Protein AF-A0A9D1P8A9-F1 (afdb_monomer_lite)

Foldseek 3Di:
DALVVQLVVLLVQLVVDDPVVSVVVSVVVSVQLVVQCVPPHNVVSVVPDDRSNVVSCVVCVVVVHHRDDPPPPDCVVVVVVVVCVVVCVVVVVVVVVVVVVVVVVLVCLVVVLVVLLVVLLVQLVVLQVVLVVPVPDPVSSVVSNVVSVVSNVVSVVVVVVSVVVNVVVVVVVVVVVVVVVVVVD

Sequence (185 aa):
MTKSEFLRRLEKALAPLGAQERQAALEYWEEYIAEAAEEDGEEAAIANIDAPEDIARRLLTEAGMAPAPRKKRSASYWVLLVMASPIWLSLGAAAFAIVLCALIALALLALTPAIIVLVLLASGLFSVVLGFTILHDGATFAFIAGVGLAALGAGGLLAFAAFPLLPRTFAWLRRHIHLRRRAKL

Structure (mmCIF, N/CA/C/O backbone):
data_AF-A0A9D1P8A9-F1
#
_entry.id   AF-A0A9D1P8A9-F1
#
loop_
_atom_site.group_PDB
_atom_site.id
_atom_site.type_symbol
_atom_site.label_atom_id
_atom_site.label_alt_id
_atom_site.label_comp_id
_atom_site.label_asym_id
_atom_site.label_entity_id
_atom_site.label_seq_id
_atom_site.pdbx_PDB_ins_code
_atom_site.Cartn_x
_atom_site.Cartn_y
_atom_site.Cartn_z
_atom_site.occupancy
_atom_site.B_iso_or_equiv
_atom_site.auth_seq_id
_atom_site.auth_comp_id
_atom_site.auth_asym_id
_atom_site.auth_atom_id
_atom_site.pdbx_PDB_model_num
ATOM 1 N N . MET A 1 1 ? -34.207 4.716 21.610 1.00 72.44 1 MET A N 1
ATOM 2 C CA . MET A 1 1 ? -34.335 3.449 22.375 1.00 72.44 1 MET A CA 1
ATOM 3 C C . MET A 1 1 ? -35.817 3.194 22.582 1.00 72.44 1 MET A C 1
ATOM 5 O O . MET A 1 1 ? -36.572 4.149 22.485 1.00 72.44 1 MET A O 1
ATOM 9 N N . THR A 1 2 ? -36.244 1.958 22.820 1.00 84.00 2 THR A N 1
ATOM 10 C CA . THR A 1 2 ? -37.668 1.660 23.082 1.00 84.00 2 THR A CA 1
ATOM 11 C C . THR A 1 2 ? -37.971 1.721 24.584 1.00 84.00 2 THR A C 1
ATOM 13 O O . THR A 1 2 ? -37.056 1.549 25.395 1.00 84.00 2 THR A O 1
ATOM 16 N N . LYS A 1 3 ? -39.241 1.925 24.973 1.00 83.62 3 LYS A N 1
ATOM 17 C CA . LYS A 1 3 ? -39.683 1.973 26.387 1.00 83.62 3 LYS A CA 1
ATOM 18 C C . LYS A 1 3 ? -39.215 0.744 27.171 1.00 83.62 3 LYS A C 1
ATOM 20 O O . LYS A 1 3 ? -38.615 0.851 28.238 1.00 83.62 3 LYS A O 1
ATOM 25 N N . SER A 1 4 ? -39.413 -0.435 26.584 1.00 85.00 4 SER A N 1
ATOM 26 C CA . SER A 1 4 ? -38.987 -1.713 27.165 1.00 85.00 4 SER A CA 1
ATOM 27 C C . SER A 1 4 ? -37.466 -1.814 27.339 1.00 85.00 4 SER A C 1
ATOM 29 O O . SER A 1 4 ? -36.983 -2.366 28.330 1.00 85.00 4 SER A O 1
ATOM 31 N N . GLU A 1 5 ? -36.684 -1.260 26.408 1.00 86.25 5 GLU A N 1
ATOM 32 C CA . GLU A 1 5 ? -35.228 -1.245 26.510 1.00 86.25 5 GLU A CA 1
ATOM 33 C C . GLU A 1 5 ? -34.746 -0.318 27.632 1.00 86.25 5 GLU A C 1
ATOM 35 O O . GLU A 1 5 ? -33.817 -0.687 28.359 1.00 86.25 5 GLU A O 1
ATOM 40 N N . PHE A 1 6 ? -35.386 0.843 27.794 1.00 87.69 6 PHE A N 1
ATOM 41 C CA . PHE A 1 6 ? -35.100 1.789 28.871 1.00 87.69 6 PHE A CA 1
ATOM 42 C C . PHE A 1 6 ? -35.362 1.170 30.247 1.00 87.69 6 PHE A C 1
ATOM 44 O O . PHE A 1 6 ? -34.440 1.100 31.064 1.00 87.69 6 PHE A O 1
ATOM 51 N N . LEU A 1 7 ? -36.568 0.632 30.474 1.00 88.56 7 LEU A N 1
ATOM 52 C CA . LEU A 1 7 ? -36.949 0.030 31.757 1.00 88.56 7 LEU A CA 1
ATOM 53 C C . LEU A 1 7 ? -36.051 -1.159 32.117 1.00 88.56 7 LEU A C 1
ATOM 55 O O . LEU A 1 7 ? -35.581 -1.259 33.247 1.00 88.56 7 LEU A O 1
ATOM 59 N N . ARG A 1 8 ? -35.694 -2.003 31.141 1.00 89.56 8 ARG A N 1
ATOM 60 C CA . ARG A 1 8 ? -34.762 -3.122 31.361 1.00 89.56 8 ARG A CA 1
ATOM 61 C C . ARG A 1 8 ? -33.366 -2.653 31.788 1.00 89.56 8 ARG A C 1
ATOM 63 O O . ARG A 1 8 ? -32.701 -3.309 32.594 1.00 89.56 8 ARG A O 1
ATOM 70 N N . ARG A 1 9 ? -32.867 -1.551 31.216 1.00 87.94 9 ARG A N 1
ATOM 71 C CA . ARG A 1 9 ? -31.564 -0.976 31.601 1.00 87.94 9 ARG A CA 1
ATOM 72 C C . ARG A 1 9 ? -31.629 -0.335 32.984 1.00 87.94 9 ARG A C 1
ATOM 74 O O . ARG A 1 9 ? -30.703 -0.539 33.771 1.00 87.94 9 ARG A O 1
ATOM 81 N N . LEU A 1 10 ? -32.722 0.365 33.283 1.00 88.50 10 LEU A N 1
ATOM 82 C CA . LEU A 1 10 ? -32.987 0.975 34.583 1.00 88.50 10 LEU A CA 1
ATOM 83 C C . LEU A 1 10 ? -33.081 -0.088 35.690 1.00 88.50 10 LEU A C 1
ATOM 85 O O . LEU A 1 10 ? -32.367 0.011 36.685 1.00 88.50 10 LEU A O 1
ATOM 89 N N . GLU A 1 11 ? -33.842 -1.165 35.476 1.00 89.19 11 GLU A N 1
ATOM 90 C CA . GLU A 1 11 ? -33.960 -2.302 36.403 1.00 89.19 11 GLU A CA 1
ATOM 91 C C . GLU A 1 11 ? -32.591 -2.913 36.721 1.00 89.19 11 GLU A C 1
ATOM 93 O O . GLU A 1 11 ? -32.241 -3.134 37.883 1.00 89.19 11 GLU A O 1
ATOM 98 N N . LYS A 1 12 ? -31.780 -3.152 35.683 1.00 88.25 12 LYS A N 1
ATOM 99 C CA . LYS A 1 12 ? -30.440 -3.723 35.840 1.00 88.25 12 LYS A CA 1
ATOM 100 C C . LYS A 1 12 ? -29.505 -2.795 36.616 1.00 88.25 12 LYS A C 1
ATOM 102 O O . LYS A 1 12 ? -28.661 -3.276 37.372 1.00 88.25 12 LYS A O 1
ATOM 107 N N . ALA A 1 13 ? -29.624 -1.485 36.420 1.00 85.31 13 ALA A N 1
ATOM 108 C CA . ALA A 1 13 ? -28.825 -0.498 37.135 1.00 85.31 13 ALA A CA 1
ATOM 109 C C . ALA A 1 13 ? -29.284 -0.323 38.596 1.00 85.31 13 ALA A C 1
ATOM 111 O O . ALA A 1 13 ? -28.440 -0.112 39.465 1.00 85.31 13 ALA A O 1
ATOM 112 N N . LEU A 1 14 ? -30.579 -0.503 38.878 1.00 86.25 14 LEU A N 1
ATOM 113 C CA . LEU A 1 14 ? -31.189 -0.505 40.216 1.00 86.25 14 LEU A CA 1
ATOM 114 C C . LEU A 1 14 ? -31.129 -1.878 40.920 1.00 86.25 14 LEU A C 1
ATOM 116 O O . LEU A 1 14 ? -31.718 -2.055 41.985 1.00 86.25 14 LEU A O 1
ATOM 120 N N . ALA A 1 15 ? -30.390 -2.852 40.375 1.00 84.31 15 ALA A N 1
ATOM 121 C CA . ALA A 1 15 ? -30.155 -4.150 41.014 1.00 84.31 15 ALA A CA 1
ATOM 122 C C . ALA A 1 15 ? -29.666 -4.083 42.483 1.00 84.31 15 ALA A C 1
ATOM 124 O O . ALA A 1 15 ? -29.995 -5.003 43.233 1.00 84.31 15 ALA A O 1
ATOM 125 N N . PRO A 1 16 ? -28.918 -3.047 42.926 1.00 80.81 16 PRO A N 1
ATOM 126 C CA . PRO A 1 16 ? -28.541 -2.899 44.333 1.00 80.81 16 PRO A CA 1
ATOM 127 C C . PRO A 1 16 ? -29.691 -2.515 45.283 1.00 80.81 16 PRO A C 1
ATOM 129 O O . PRO A 1 16 ? -29.549 -2.747 46.480 1.00 80.81 16 PRO A O 1
ATOM 132 N N . LEU A 1 17 ? -30.808 -1.958 44.788 1.00 80.88 17 LEU A N 1
ATOM 133 C CA . LEU A 1 17 ? -31.980 -1.634 45.616 1.00 80.88 17 LEU A CA 1
ATOM 134 C C . LEU A 1 17 ? -32.764 -2.894 46.000 1.00 80.88 17 LEU A C 1
ATOM 136 O O . LEU A 1 17 ? -32.765 -3.895 45.269 1.00 80.88 17 LEU A O 1
ATOM 140 N N . GLY A 1 18 ? -33.496 -2.816 47.115 1.00 80.50 18 GLY A N 1
ATOM 141 C CA . GLY A 1 18 ? -34.471 -3.835 47.498 1.00 80.50 18 GLY A CA 1
ATOM 142 C C . GLY A 1 18 ? -35.545 -4.027 46.420 1.00 80.50 18 GLY A C 1
ATOM 143 O O . GLY A 1 18 ? -35.858 -3.110 45.664 1.00 80.50 18 GLY A O 1
ATOM 144 N N . ALA A 1 19 ? -36.125 -5.228 46.333 1.00 82.19 19 ALA A N 1
ATOM 145 C CA . ALA A 1 19 ? -37.098 -5.561 45.286 1.00 82.19 19 ALA A CA 1
ATOM 146 C C . ALA A 1 19 ? -38.322 -4.623 45.275 1.00 82.19 19 ALA A C 1
ATOM 148 O O . ALA A 1 19 ? -38.820 -4.291 44.205 1.00 82.19 19 ALA A O 1
ATOM 149 N N . GLN A 1 20 ? -38.766 -4.162 46.451 1.00 81.25 20 GLN A N 1
ATOM 150 C CA . GLN A 1 20 ? -39.894 -3.233 46.578 1.00 81.25 20 GLN A CA 1
ATOM 151 C C . GLN A 1 20 ? -39.558 -1.829 46.055 1.00 81.25 20 GLN A C 1
ATOM 153 O O . GLN A 1 20 ? -40.299 -1.293 45.240 1.00 81.25 20 GLN A O 1
ATOM 158 N N . GLU A 1 21 ? -38.420 -1.257 46.458 1.00 83.12 21 GLU A N 1
ATOM 159 C CA . GLU A 1 21 ? -37.983 0.077 46.011 1.00 83.12 21 GLU A CA 1
ATOM 160 C C . GLU A 1 21 ? -37.669 0.103 44.513 1.00 83.12 21 GLU A C 1
ATOM 162 O O . GLU A 1 21 ? -37.987 1.064 43.817 1.00 83.12 21 GLU A O 1
ATOM 167 N N . ARG A 1 22 ? -37.083 -0.982 43.995 1.00 86.50 22 ARG A N 1
ATOM 168 C CA . ARG A 1 22 ? -36.824 -1.138 42.563 1.00 86.50 22 ARG A CA 1
ATOM 169 C C . ARG A 1 22 ? -38.118 -1.153 41.757 1.00 86.50 22 ARG A C 1
ATOM 171 O O . ARG A 1 22 ? -38.182 -0.479 40.735 1.00 86.50 22 ARG A O 1
ATOM 178 N N . GLN A 1 23 ? -39.124 -1.903 42.209 1.00 87.56 23 GLN A N 1
ATOM 179 C CA . GLN A 1 23 ? -40.409 -1.979 41.519 1.00 87.56 23 GLN A CA 1
ATOM 180 C C . GLN A 1 23 ? -41.134 -0.631 41.551 1.00 87.56 23 GLN A C 1
ATOM 182 O O . GLN A 1 23 ? -41.603 -0.185 40.511 1.00 87.56 23 GLN A O 1
ATOM 187 N N . ALA A 1 24 ? -41.133 0.051 42.700 1.00 87.12 24 ALA A N 1
ATOM 188 C CA . ALA A 1 24 ? -41.720 1.382 42.835 1.00 87.12 24 ALA A CA 1
ATOM 189 C C . ALA A 1 24 ? -41.042 2.415 41.916 1.00 87.12 24 ALA A C 1
ATOM 191 O O . ALA A 1 24 ? -41.715 3.223 41.282 1.00 87.12 24 ALA A O 1
ATOM 192 N N . ALA A 1 25 ? -39.711 2.368 41.791 1.00 86.88 25 ALA A N 1
ATOM 193 C CA . ALA A 1 25 ? -38.987 3.234 40.865 1.00 86.88 25 ALA A CA 1
ATOM 194 C C . ALA A 1 25 ? -39.329 2.925 39.397 1.00 86.88 25 ALA A C 1
ATOM 196 O O . ALA A 1 25 ? -39.507 3.846 38.606 1.00 86.88 25 ALA A O 1
ATOM 197 N N . LEU A 1 26 ? -39.423 1.647 39.018 1.00 90.75 26 LEU A N 1
ATOM 198 C CA . LEU A 1 26 ? -39.785 1.257 37.652 1.00 90.75 26 LEU A CA 1
ATOM 199 C C . LEU A 1 26 ? -41.207 1.686 37.289 1.00 90.75 26 LEU A C 1
ATOM 201 O O . LEU A 1 26 ? -41.405 2.177 36.184 1.00 90.75 26 LEU A O 1
ATOM 205 N N . GLU A 1 27 ? -42.154 1.546 38.216 1.00 91.56 27 GLU A N 1
ATOM 206 C CA . GLU A 1 27 ? -43.551 1.952 38.035 1.00 91.56 27 GLU A CA 1
ATOM 207 C C . GLU A 1 27 ? -43.676 3.473 37.863 1.00 91.56 27 GLU A C 1
ATOM 209 O O . GLU A 1 27 ? -44.283 3.928 36.898 1.00 91.56 27 GLU A O 1
ATOM 214 N N . TYR A 1 28 ? -42.983 4.256 38.699 1.00 91.00 28 TYR A N 1
ATOM 215 C CA . TYR A 1 28 ? -42.930 5.717 38.566 1.00 91.00 28 TYR A CA 1
ATOM 216 C C . TYR A 1 28 ? -42.411 6.164 37.191 1.00 91.00 28 TYR A C 1
ATOM 218 O O . TYR A 1 28 ? -42.996 7.025 36.537 1.00 91.00 28 TYR A O 1
ATOM 226 N N . TRP A 1 29 ? -41.302 5.579 36.727 1.00 89.56 29 TRP A N 1
ATOM 227 C CA . TRP A 1 29 ? -40.722 5.943 35.431 1.00 89.56 29 TRP A CA 1
ATOM 228 C C . TRP A 1 29 ? -41.527 5.402 34.249 1.00 89.56 29 TRP A C 1
ATOM 230 O O . TRP A 1 29 ? -41.508 6.000 33.175 1.00 89.56 29 TRP A O 1
ATOM 240 N N . GLU A 1 30 ? -42.229 4.286 34.421 1.00 90.56 30 GLU A N 1
ATOM 241 C CA . GLU A 1 30 ? -43.157 3.767 33.424 1.00 90.56 30 GLU A CA 1
ATOM 242 C C . GLU A 1 30 ? -44.354 4.700 33.220 1.00 90.56 30 GLU A C 1
ATOM 244 O O . GLU A 1 30 ? -44.702 4.970 32.067 1.00 90.56 30 GLU A O 1
ATOM 249 N N . GLU A 1 31 ? -44.938 5.205 34.308 1.00 89.25 31 GLU A N 1
ATOM 250 C CA . GLU A 1 31 ? -46.030 6.181 34.277 1.00 89.25 31 GLU A CA 1
ATOM 251 C C . GLU A 1 31 ? -45.557 7.511 33.680 1.00 89.25 31 GLU A C 1
ATOM 253 O O . GLU A 1 31 ? -46.180 8.023 32.754 1.00 89.25 31 GLU A O 1
ATOM 258 N N . TYR A 1 32 ? -44.380 7.994 34.088 1.00 88.50 32 TYR A N 1
ATOM 259 C CA . TYR A 1 32 ? -43.788 9.218 33.542 1.00 88.50 32 TYR A CA 1
ATOM 260 C C . TYR A 1 32 ? -43.527 9.136 32.028 1.00 88.50 32 TYR A C 1
ATOM 262 O O . TYR A 1 32 ? -43.799 10.078 31.286 1.00 88.50 32 TYR A O 1
ATOM 270 N N . ILE A 1 33 ? -43.005 8.003 31.539 1.00 87.50 33 ILE A N 1
ATOM 271 C CA . ILE A 1 33 ? -42.801 7.795 30.097 1.00 87.50 33 ILE A CA 1
ATOM 272 C C . ILE A 1 33 ? -44.140 7.683 29.368 1.00 87.50 33 ILE A C 1
ATOM 274 O O . ILE A 1 33 ? -44.224 8.127 28.227 1.00 87.50 33 ILE A O 1
ATOM 278 N N . ALA A 1 34 ? -45.160 7.082 29.986 1.00 87.56 34 ALA A N 1
ATOM 279 C CA . ALA A 1 34 ? -46.489 6.984 29.390 1.00 87.56 34 ALA A CA 1
ATOM 280 C C . ALA A 1 34 ? -47.129 8.371 29.237 1.00 87.56 34 ALA A C 1
ATOM 282 O O . ALA A 1 34 ? -47.574 8.695 28.142 1.00 87.56 34 ALA A O 1
ATOM 283 N N . GLU A 1 35 ? -47.071 9.207 30.275 1.00 85.88 35 GLU A N 1
ATOM 284 C CA . GLU A 1 35 ? -47.569 10.588 30.251 1.00 85.88 35 GLU A CA 1
ATOM 285 C C . GLU A 1 35 ? -46.825 11.435 29.205 1.00 85.88 35 GLU A C 1
ATOM 287 O O . GLU A 1 35 ? -47.440 12.077 28.359 1.00 85.88 35 GLU A O 1
ATOM 292 N N . ALA A 1 36 ? -45.491 11.355 29.168 1.00 83.19 36 ALA A N 1
ATOM 293 C CA . ALA A 1 36 ? -44.694 12.066 28.167 1.00 83.19 36 ALA A CA 1
ATOM 294 C C . ALA A 1 36 ? -44.909 11.539 26.731 1.00 83.19 36 ALA A C 1
ATOM 296 O O . ALA A 1 36 ? -44.731 12.275 25.759 1.00 83.19 36 ALA A O 1
ATOM 297 N N . ALA A 1 37 ? -45.276 10.264 26.572 1.00 83.38 37 ALA A N 1
ATOM 298 C CA . ALA A 1 37 ? -45.577 9.675 25.270 1.00 83.38 37 ALA A CA 1
ATOM 299 C C . ALA A 1 37 ? -46.956 10.087 24.731 1.00 83.38 37 ALA A C 1
ATOM 301 O O . ALA A 1 37 ? -47.158 10.001 23.518 1.00 83.38 37 ALA A O 1
ATOM 302 N N . GLU A 1 38 ? -47.882 10.534 25.587 1.00 81.69 38 GLU A N 1
ATOM 303 C CA . GLU A 1 38 ? -49.192 11.045 25.161 1.00 81.69 38 GLU A CA 1
ATOM 304 C C . GLU A 1 38 ? -49.088 12.390 24.425 1.00 81.69 38 GLU A C 1
ATOM 306 O O . GLU A 1 38 ? -49.888 12.641 23.522 1.00 81.69 38 GLU A O 1
ATOM 311 N N . GLU A 1 39 ? -48.092 13.224 24.748 1.00 77.44 39 GLU A N 1
ATOM 312 C CA . GLU A 1 39 ? -47.859 14.506 24.065 1.00 77.44 39 GLU A CA 1
ATOM 313 C C . GLU A 1 39 ? -47.126 14.337 22.724 1.00 77.44 39 GLU A C 1
ATOM 315 O O . GLU A 1 39 ? -47.661 14.706 21.677 1.00 77.44 39 GLU A O 1
ATOM 320 N N . ASP A 1 40 ? -45.921 13.754 22.736 1.00 74.94 40 ASP A N 1
ATOM 321 C CA . ASP A 1 40 ? -45.002 13.768 21.581 1.00 74.94 40 ASP A CA 1
ATOM 322 C C . ASP A 1 40 ? -44.654 12.364 21.032 1.00 74.94 40 ASP A C 1
ATOM 324 O O . ASP A 1 40 ? -43.852 12.221 20.101 1.00 74.94 40 ASP A O 1
ATOM 328 N N . GLY A 1 41 ? -45.257 11.303 21.582 1.00 79.88 41 GLY A N 1
ATOM 329 C CA . GLY A 1 41 ? -44.970 9.908 21.236 1.00 79.88 41 GLY A CA 1
ATOM 330 C C . GLY A 1 41 ? -43.785 9.299 22.001 1.00 79.88 41 GLY A C 1
ATOM 331 O O . GLY A 1 41 ? -42.899 9.992 22.503 1.00 79.88 41 GLY A O 1
ATOM 332 N N . GLU A 1 42 ? -43.738 7.962 22.077 1.00 77.62 42 GLU A N 1
ATOM 333 C CA . GLU A 1 42 ? -42.771 7.229 22.919 1.00 77.62 42 GLU A CA 1
ATOM 334 C C . GLU A 1 42 ? -41.299 7.536 22.597 1.00 77.62 42 GLU A C 1
ATOM 336 O O . GLU A 1 42 ? -40.469 7.615 23.501 1.00 77.62 42 GLU A O 1
ATOM 341 N N . GLU A 1 43 ? -40.941 7.708 21.322 1.00 78.50 43 GLU A N 1
ATOM 342 C CA . GLU A 1 43 ? -39.547 7.965 20.938 1.00 78.50 43 GLU A CA 1
ATOM 343 C C . GLU A 1 43 ? -39.058 9.346 21.387 1.00 78.50 43 GLU A C 1
ATOM 345 O O . GLU A 1 43 ? -37.908 9.467 21.818 1.00 78.50 43 GLU A O 1
ATOM 350 N N . ALA A 1 44 ? -39.921 10.363 21.321 1.00 77.50 44 ALA A N 1
ATOM 351 C CA . ALA A 1 44 ? -39.605 11.719 21.758 1.00 77.50 44 ALA A CA 1
ATOM 352 C C . ALA A 1 44 ? -39.564 11.811 23.290 1.00 77.50 44 ALA A C 1
ATOM 354 O O . ALA A 1 44 ? -38.607 12.357 23.842 1.00 77.50 44 ALA A O 1
ATOM 355 N N . ALA A 1 45 ? -40.521 11.176 23.974 1.00 81.25 45 ALA A N 1
ATOM 356 C CA . ALA A 1 45 ? -40.551 11.070 25.433 1.00 81.25 45 ALA A CA 1
ATOM 357 C C . ALA A 1 45 ? -39.241 10.493 25.985 1.00 81.25 45 ALA A C 1
ATOM 359 O O . ALA A 1 45 ? -38.599 11.055 26.868 1.00 81.25 45 ALA A O 1
ATOM 360 N N . ILE A 1 46 ? -38.785 9.394 25.391 1.00 81.88 46 ILE A N 1
ATOM 361 C CA . ILE A 1 46 ? -37.562 8.697 25.781 1.00 81.88 46 ILE A CA 1
ATOM 362 C C . ILE A 1 46 ? -36.296 9.490 25.412 1.00 81.88 46 ILE A C 1
ATOM 364 O O . ILE A 1 46 ? -35.275 9.354 26.087 1.00 81.88 46 ILE A O 1
ATOM 368 N N . ALA A 1 47 ? -36.332 10.297 24.349 1.00 81.25 47 ALA A N 1
ATOM 369 C CA . ALA A 1 47 ? -35.215 11.156 23.954 1.00 81.25 47 ALA A CA 1
ATOM 370 C C . ALA A 1 47 ? -35.053 12.385 24.866 1.00 81.25 47 ALA A C 1
ATOM 372 O O . ALA A 1 47 ? -33.932 12.869 25.027 1.00 81.25 47 ALA A O 1
ATOM 373 N N . ASN A 1 48 ? -36.146 12.858 25.470 1.00 79.94 48 ASN A N 1
ATOM 374 C CA . ASN A 1 48 ? -36.155 13.987 26.404 1.00 79.94 48 ASN A CA 1
ATOM 375 C C . ASN A 1 48 ? -35.735 13.598 27.834 1.00 79.94 48 ASN A C 1
ATOM 377 O O . ASN A 1 48 ? -35.458 14.474 28.654 1.00 79.94 48 ASN A O 1
ATOM 381 N N . ILE A 1 49 ? -35.664 12.299 28.136 1.00 82.94 49 ILE A N 1
ATOM 382 C CA . ILE A 1 49 ? -35.319 11.771 29.459 1.00 82.94 49 ILE A CA 1
ATOM 383 C C . ILE A 1 49 ? -33.813 11.474 29.553 1.00 82.94 49 ILE A C 1
ATOM 385 O O . ILE A 1 49 ? -33.190 10.979 28.612 1.00 82.94 49 ILE A O 1
ATOM 389 N N . ASP A 1 50 ? -33.224 11.763 30.720 1.00 82.12 50 ASP A N 1
ATOM 390 C CA . ASP A 1 50 ? -31.835 11.419 31.055 1.00 82.12 50 ASP A CA 1
ATOM 391 C C . ASP A 1 50 ? -31.560 9.907 30.869 1.00 82.12 50 ASP A C 1
ATOM 393 O O . ASP A 1 50 ? -32.444 9.057 30.978 1.00 82.12 50 ASP A O 1
ATOM 397 N N . ALA A 1 51 ? -30.299 9.529 30.632 1.00 86.12 51 ALA A N 1
ATOM 398 C CA . ALA A 1 51 ? -29.936 8.121 30.458 1.00 86.12 51 ALA A CA 1
ATOM 399 C C . ALA A 1 51 ? -30.338 7.264 31.687 1.00 86.12 51 ALA A C 1
ATOM 401 O O . ALA A 1 51 ? -30.109 7.686 32.829 1.00 86.12 51 ALA A O 1
ATOM 402 N N . PRO A 1 52 ? -30.862 6.033 31.496 1.00 83.56 52 PRO A N 1
ATOM 403 C CA . PRO A 1 52 ? -31.349 5.190 32.595 1.00 83.56 52 PRO A CA 1
ATOM 404 C C . PRO A 1 52 ? -30.257 4.879 33.629 1.00 83.56 52 PRO A C 1
ATOM 406 O O . PRO A 1 52 ? -30.537 4.718 34.817 1.00 83.56 52 PRO A O 1
ATOM 409 N N . GLU A 1 53 ? -28.989 4.838 33.212 1.00 84.62 53 GLU A N 1
ATOM 410 C CA . GLU A 1 53 ? -27.848 4.646 34.108 1.00 84.62 53 GLU A CA 1
ATOM 411 C C . GLU A 1 53 ? -27.565 5.864 35.004 1.00 84.62 53 GLU A C 1
ATOM 413 O O . GLU A 1 53 ? -27.043 5.704 36.114 1.00 84.62 53 GLU A O 1
ATOM 418 N N . ASP A 1 54 ? -27.883 7.072 34.538 1.00 84.75 54 ASP A N 1
ATOM 419 C CA . ASP A 1 54 ? -27.701 8.308 35.300 1.00 84.75 54 ASP A CA 1
ATOM 420 C C . ASP A 1 54 ? -28.865 8.516 36.281 1.00 84.75 54 ASP A C 1
ATOM 422 O O . ASP A 1 54 ? -28.621 8.868 37.437 1.00 84.75 54 ASP A O 1
ATOM 426 N N . ILE A 1 55 ? -30.095 8.173 35.885 1.00 86.06 55 ILE A N 1
ATOM 427 C CA . ILE A 1 55 ? -31.267 8.116 36.778 1.00 86.06 55 ILE A CA 1
ATOM 428 C C . ILE A 1 55 ? -31.037 7.104 37.906 1.00 86.06 55 ILE A C 1
ATOM 430 O O . ILE A 1 55 ? -31.162 7.445 39.084 1.00 86.06 55 ILE A O 1
ATOM 434 N N . ALA A 1 56 ? -30.602 5.883 37.573 1.00 86.44 56 ALA A N 1
ATOM 435 C CA . ALA A 1 56 ? -30.298 4.864 38.574 1.00 86.44 56 ALA A CA 1
ATOM 436 C C . ALA A 1 56 ? -29.204 5.311 39.549 1.00 86.44 56 ALA A C 1
ATOM 438 O O . ALA A 1 56 ? -29.263 5.023 40.741 1.00 86.44 56 ALA A O 1
ATOM 439 N N . ARG A 1 57 ? -28.201 6.045 39.058 1.00 82.38 57 ARG A N 1
ATOM 440 C CA . ARG A 1 57 ? -27.135 6.595 39.898 1.00 82.38 57 ARG A CA 1
ATOM 441 C C . ARG A 1 57 ? -27.668 7.629 40.885 1.00 82.38 57 ARG A C 1
ATOM 443 O O . ARG A 1 57 ? -27.223 7.606 42.031 1.00 82.38 57 ARG A O 1
ATOM 450 N N . ARG A 1 58 ? -28.575 8.516 40.462 1.00 84.19 58 ARG A N 1
ATOM 451 C CA . ARG A 1 58 ? -29.203 9.506 41.353 1.00 84.19 58 ARG A CA 1
ATOM 452 C C . ARG A 1 58 ? -30.016 8.806 42.442 1.00 84.19 58 ARG A C 1
ATOM 454 O O . ARG A 1 58 ? -29.700 8.995 43.609 1.00 84.19 58 ARG A O 1
ATOM 461 N N . LEU A 1 59 ? -30.907 7.889 42.056 1.00 86.00 59 LEU A N 1
ATOM 462 C CA . LEU A 1 59 ? -31.729 7.093 42.980 1.00 86.00 59 LEU A CA 1
ATOM 463 C C . LEU A 1 59 ? -30.887 6.292 43.985 1.00 86.00 59 LEU A C 1
ATOM 465 O O . LEU A 1 59 ? -31.154 6.311 45.181 1.00 86.00 59 LEU A O 1
ATOM 469 N N . LEU A 1 60 ? -29.822 5.625 43.526 1.00 84.38 60 LEU A N 1
ATOM 470 C CA . LEU A 1 60 ? -28.914 4.893 44.416 1.00 84.38 60 LEU A CA 1
ATOM 471 C C . LEU A 1 60 ? -28.172 5.829 45.376 1.00 84.38 60 LEU A C 1
ATOM 473 O O . LEU A 1 60 ? -28.004 5.497 46.545 1.00 84.38 60 LEU A O 1
ATOM 477 N N . THR A 1 61 ? -27.751 7.004 44.902 1.00 83.56 61 THR A N 1
ATOM 478 C CA . THR A 1 61 ? -27.051 7.991 45.738 1.00 83.56 61 THR A CA 1
ATOM 479 C C . THR A 1 61 ? -27.986 8.588 46.793 1.00 83.56 61 THR A C 1
ATOM 481 O O . THR A 1 61 ? -27.575 8.750 47.940 1.00 83.56 61 THR A O 1
ATOM 484 N N . GLU A 1 62 ? -29.243 8.860 46.434 1.00 81.88 62 GLU A N 1
ATOM 485 C CA . GLU A 1 62 ? -30.298 9.316 47.350 1.00 81.88 62 GLU A CA 1
ATOM 486 C C . GLU A 1 62 ? -30.647 8.252 48.399 1.00 81.88 62 GLU A C 1
ATOM 488 O O . GLU A 1 62 ? -30.817 8.579 49.571 1.00 81.88 62 GLU A O 1
ATOM 493 N N . ALA A 1 63 ? -30.632 6.971 48.017 1.00 79.19 63 ALA A N 1
ATOM 494 C CA . ALA A 1 63 ? -30.783 5.836 48.929 1.00 79.19 63 ALA A CA 1
ATOM 495 C C . ALA A 1 63 ? -29.528 5.553 49.791 1.00 79.19 63 ALA A C 1
ATOM 497 O O . ALA A 1 63 ? -29.475 4.552 50.507 1.00 79.19 63 ALA A O 1
ATOM 498 N N . GLY A 1 64 ? -28.484 6.391 49.714 1.00 72.12 64 GLY A N 1
ATOM 499 C CA . GLY A 1 64 ? -27.230 6.213 50.458 1.00 72.12 64 GLY A CA 1
ATOM 500 C C . GLY A 1 64 ? -26.364 5.043 49.970 1.00 72.12 64 GLY A C 1
ATOM 501 O O . GLY A 1 64 ? -25.393 4.668 50.631 1.00 72.12 64 GLY A O 1
ATOM 502 N N . MET A 1 65 ? -26.685 4.463 48.813 1.00 68.06 65 MET A N 1
ATOM 503 C CA . MET A 1 65 ? -25.956 3.353 48.207 1.00 68.06 65 MET A CA 1
ATOM 504 C C . MET A 1 65 ? -24.909 3.897 47.236 1.00 68.06 65 MET A C 1
ATOM 506 O O . MET A 1 65 ? -25.219 4.537 46.233 1.00 68.06 65 MET A O 1
ATOM 510 N N . ALA A 1 66 ? -23.631 3.638 47.524 1.00 57.34 66 ALA A N 1
ATOM 511 C CA . ALA A 1 66 ? -22.541 4.088 46.668 1.00 57.34 66 ALA A CA 1
ATOM 512 C C . ALA A 1 66 ? -22.690 3.480 45.254 1.00 57.34 66 ALA A C 1
ATOM 514 O O . ALA A 1 66 ? -22.623 2.255 45.104 1.00 57.34 66 ALA A O 1
ATOM 515 N N . PRO A 1 67 ? -22.868 4.296 44.197 1.00 56.31 67 PRO A N 1
ATOM 516 C CA . PRO A 1 67 ? -23.019 3.776 42.848 1.00 56.31 67 PRO A CA 1
ATOM 517 C C . PRO A 1 67 ? -21.723 3.088 42.413 1.00 56.31 67 PRO A C 1
ATOM 519 O O . PRO A 1 67 ? -20.628 3.619 42.620 1.00 56.31 67 PRO A O 1
ATOM 522 N N . ALA A 1 68 ? -21.837 1.927 41.760 1.00 56.25 68 ALA A N 1
ATOM 523 C CA . ALA A 1 68 ? -20.680 1.188 41.263 1.00 56.25 68 ALA A CA 1
ATOM 524 C C . ALA A 1 68 ? -19.744 2.111 40.441 1.00 56.25 68 ALA A C 1
ATOM 526 O O . ALA A 1 68 ? -20.215 2.900 39.598 1.00 56.25 68 ALA A O 1
ATOM 527 N N . PRO A 1 69 ? -18.418 2.066 40.679 1.00 51.50 69 PRO A N 1
ATOM 528 C CA . PRO A 1 69 ? -17.478 2.950 40.005 1.00 51.50 69 PRO A CA 1
ATOM 529 C C . PRO A 1 69 ? -17.509 2.690 38.495 1.00 51.50 69 PRO A C 1
ATOM 531 O O . PRO A 1 69 ? -17.360 1.555 38.039 1.00 51.50 69 PRO A O 1
ATOM 534 N N . ARG A 1 70 ? -17.688 3.755 37.694 1.00 52.53 70 ARG A N 1
ATOM 535 C CA . ARG A 1 70 ? -17.544 3.681 36.231 1.00 52.53 70 ARG A CA 1
ATOM 536 C C . ARG A 1 70 ? -16.149 3.128 35.940 1.00 52.53 70 ARG A C 1
ATOM 538 O O . ARG A 1 70 ? -15.152 3.739 36.324 1.00 52.53 70 ARG A O 1
ATOM 545 N N . LYS A 1 71 ? -16.069 2.001 35.230 1.00 50.50 71 LYS A N 1
ATOM 546 C CA . LYS A 1 71 ? -14.815 1.476 34.677 1.00 50.50 71 LYS A CA 1
ATOM 547 C C . LYS A 1 71 ? -14.326 2.486 33.630 1.00 50.50 71 LYS A C 1
ATOM 549 O O . LYS A 1 71 ? -14.670 2.379 32.456 1.00 50.50 71 LYS A O 1
ATOM 554 N N . LYS A 1 72 ? -13.613 3.537 34.063 1.00 48.06 72 LYS A N 1
ATOM 555 C CA . LYS A 1 72 ? -13.010 4.546 33.181 1.00 48.06 72 LYS A CA 1
ATOM 556 C C . LYS A 1 72 ? -12.129 3.789 32.196 1.00 48.06 72 LYS A C 1
ATOM 558 O O . LYS A 1 72 ? -11.112 3.215 32.581 1.00 48.06 72 LYS A O 1
ATOM 563 N N . ARG A 1 73 ? -12.549 3.740 30.932 1.00 52.16 73 ARG A N 1
ATOM 564 C CA . ARG A 1 73 ? -11.742 3.190 29.846 1.00 52.16 73 ARG A CA 1
ATOM 565 C C . ARG A 1 73 ? -10.495 4.064 29.786 1.00 52.16 73 ARG A C 1
ATOM 567 O O . ARG A 1 73 ? -10.581 5.252 29.495 1.00 52.16 73 ARG A O 1
ATOM 574 N N . SER A 1 74 ? -9.390 3.496 30.250 1.00 49.22 74 SER A N 1
ATOM 575 C CA . SER A 1 74 ? -8.252 4.269 30.715 1.00 49.22 74 SER A CA 1
ATOM 576 C C . SER A 1 74 ? -7.669 5.145 29.609 1.00 49.22 74 SER A C 1
ATOM 578 O O . SER A 1 74 ? -7.370 4.658 28.516 1.00 49.22 74 SER A O 1
ATOM 580 N N . ALA A 1 75 ? -7.419 6.415 29.936 1.00 60.16 75 ALA A N 1
ATOM 581 C CA . ALA A 1 75 ? -6.604 7.335 29.144 1.00 60.16 75 ALA A CA 1
ATOM 582 C C . ALA A 1 75 ? -5.205 6.760 28.822 1.00 60.16 75 ALA A C 1
ATOM 584 O O . ALA A 1 75 ? -4.555 7.218 27.885 1.00 60.16 75 ALA A O 1
ATOM 585 N N . SER A 1 76 ? -4.780 5.694 29.518 1.00 58.75 76 SER A N 1
ATOM 586 C CA . SER A 1 76 ? -3.628 4.857 29.155 1.00 58.75 76 SER A CA 1
ATOM 587 C C . SER A 1 76 ? -3.642 4.409 27.697 1.00 58.75 76 SER A C 1
ATOM 589 O O . SER A 1 76 ? -2.576 4.312 27.108 1.00 58.75 76 SER A O 1
ATOM 591 N N . TYR A 1 77 ? -4.809 4.150 27.095 1.00 63.81 77 TYR A N 1
ATOM 592 C CA . TYR A 1 77 ? -4.867 3.704 25.699 1.00 63.81 77 TYR A CA 1
ATOM 593 C C . TYR A 1 77 ? -4.433 4.813 24.730 1.00 63.81 77 TYR A C 1
ATOM 595 O O . TYR A 1 77 ? -3.717 4.552 23.769 1.00 63.81 77 TYR A O 1
ATOM 603 N N . TRP A 1 78 ? -4.799 6.062 25.030 1.00 62.84 78 TRP A N 1
ATOM 604 C CA . TRP A 1 78 ? -4.400 7.234 24.251 1.00 62.84 78 TRP A CA 1
ATOM 605 C C . TRP A 1 78 ? -2.920 7.573 24.449 1.00 62.84 78 TRP A C 1
ATOM 607 O O . TRP A 1 78 ? -2.228 7.854 23.476 1.00 62.84 78 TRP A O 1
ATOM 617 N N . VAL A 1 79 ? -2.403 7.457 25.677 1.00 67.94 79 VAL A N 1
ATOM 618 C CA . VAL A 1 79 ? -0.970 7.658 25.967 1.00 67.94 79 VAL A CA 1
ATOM 619 C C . VAL A 1 79 ? -0.111 6.558 25.338 1.00 67.94 79 VAL A C 1
ATOM 621 O O . VAL A 1 79 ? 0.948 6.852 24.789 1.00 67.94 79 VAL A O 1
ATOM 624 N N . LEU A 1 80 ? -0.577 5.306 25.341 1.00 65.12 80 LEU A N 1
ATOM 625 C CA . LEU A 1 80 ? 0.119 4.194 24.693 1.00 65.12 80 LEU A CA 1
ATOM 626 C C . LEU A 1 80 ? 0.099 4.331 23.163 1.00 65.12 80 LEU A C 1
ATOM 628 O O . LEU A 1 80 ? 1.103 4.033 22.525 1.00 65.12 80 LEU A O 1
ATOM 632 N N . LEU A 1 81 ? -0.988 4.848 22.572 1.00 65.50 81 LEU A N 1
ATOM 633 C CA . LEU A 1 81 ? -1.033 5.186 21.143 1.00 65.50 81 LEU A CA 1
ATOM 634 C C . LEU A 1 81 ? -0.047 6.308 20.785 1.00 65.50 81 LEU A C 1
ATOM 636 O O . LEU A 1 81 ? 0.627 6.234 19.760 1.00 65.50 81 LEU A O 1
ATOM 640 N N . VAL A 1 82 ? 0.063 7.333 21.634 1.00 67.00 82 VAL A N 1
ATOM 641 C CA . VAL A 1 82 ? 0.977 8.467 21.424 1.00 67.00 82 VAL A CA 1
ATOM 642 C C . VAL A 1 82 ? 2.441 8.060 21.628 1.00 67.00 82 VAL A C 1
ATOM 644 O O . VAL A 1 82 ? 3.291 8.489 20.859 1.00 67.00 82 VAL A O 1
ATOM 647 N N . MET A 1 83 ? 2.750 7.180 22.585 1.00 56.69 83 MET A N 1
ATOM 648 C CA . MET A 1 83 ? 4.096 6.604 22.761 1.00 56.69 83 MET A CA 1
ATOM 649 C C . MET A 1 83 ? 4.448 5.553 21.700 1.00 56.69 83 MET A C 1
ATOM 651 O O . MET A 1 83 ? 5.621 5.368 21.384 1.00 56.69 83 MET A O 1
ATOM 655 N N . ALA A 1 84 ? 3.452 4.895 21.105 1.00 58.56 84 ALA A N 1
ATOM 656 C CA . ALA A 1 84 ? 3.652 4.060 19.927 1.00 58.56 84 ALA A CA 1
ATOM 657 C C . ALA A 1 84 ? 3.835 4.903 18.650 1.00 58.56 84 ALA A C 1
ATOM 659 O O . ALA A 1 84 ? 4.507 4.451 17.728 1.00 58.56 84 ALA A O 1
ATOM 660 N N . SER A 1 85 ? 3.319 6.135 18.588 1.00 67.75 85 SER A N 1
ATOM 661 C CA . SER A 1 85 ? 3.439 7.033 17.426 1.00 67.75 85 SER A CA 1
ATOM 662 C C . SER A 1 85 ? 4.882 7.207 16.895 1.00 67.75 85 SER A C 1
ATOM 664 O O . SER A 1 85 ? 5.077 7.014 15.694 1.00 67.75 85 SER A O 1
ATOM 666 N N . PRO A 1 86 ? 5.927 7.437 17.724 1.00 72.38 86 PRO A N 1
ATOM 667 C CA . PRO A 1 86 ? 7.318 7.467 17.256 1.00 72.38 86 PRO A CA 1
ATOM 668 C C . PRO A 1 86 ? 7.781 6.157 16.603 1.00 72.38 86 PRO A C 1
ATOM 670 O O . PRO A 1 86 ? 8.555 6.163 15.643 1.00 72.38 86 PRO A O 1
ATOM 673 N N . ILE A 1 87 ? 7.306 5.019 17.112 1.00 69.69 87 ILE A N 1
ATOM 674 C CA . ILE A 1 87 ? 7.665 3.685 16.619 1.00 69.69 87 ILE A CA 1
ATOM 675 C C . ILE A 1 87 ? 6.946 3.410 15.296 1.00 69.69 87 ILE A C 1
ATOM 677 O O . ILE A 1 87 ? 7.558 2.924 14.353 1.00 69.69 87 ILE A O 1
ATOM 681 N N . TRP A 1 88 ? 5.669 3.776 15.177 1.00 67.38 88 TRP A N 1
ATOM 682 C CA . TRP A 1 88 ? 4.915 3.618 13.930 1.00 67.38 88 TRP A CA 1
ATOM 683 C C . TRP A 1 88 ? 5.412 4.562 12.834 1.00 67.38 88 TRP A C 1
ATOM 685 O O . TRP A 1 88 ? 5.473 4.167 11.670 1.00 67.38 88 TRP A O 1
ATOM 695 N N . LEU A 1 89 ? 5.829 5.776 13.201 1.00 73.38 89 LEU A N 1
ATOM 696 C CA . LEU A 1 89 ? 6.407 6.743 12.273 1.00 73.38 89 LEU A CA 1
ATOM 697 C C . LEU A 1 89 ? 7.781 6.285 11.762 1.00 73.38 89 LEU A C 1
ATOM 699 O O . LEU A 1 89 ? 8.017 6.299 10.556 1.00 73.38 89 LEU A O 1
ATOM 703 N N . SER A 1 90 ? 8.666 5.822 12.651 1.00 78.25 90 SER A N 1
ATOM 704 C CA . SER A 1 90 ? 9.979 5.289 12.251 1.00 78.25 90 SER A CA 1
ATOM 705 C C . SER A 1 90 ? 9.860 4.001 11.431 1.00 78.25 90 SER A C 1
ATOM 707 O O . SER A 1 90 ? 10.551 3.849 10.423 1.00 78.25 90 SER A O 1
ATOM 709 N N . LEU A 1 91 ? 8.936 3.107 11.788 1.00 78.06 91 LEU A N 1
ATOM 710 C CA . LEU A 1 91 ? 8.695 1.872 11.042 1.00 78.06 91 LEU A CA 1
ATOM 711 C C . LEU A 1 91 ? 8.056 2.142 9.669 1.00 78.06 91 LEU A C 1
ATOM 713 O O . LEU A 1 91 ? 8.427 1.510 8.679 1.00 78.06 91 LEU A O 1
ATOM 717 N N . GLY A 1 92 ? 7.145 3.116 9.589 1.00 81.25 92 GLY A N 1
ATOM 718 C CA . GLY A 1 92 ? 6.564 3.588 8.332 1.00 81.25 92 GLY A CA 1
ATOM 719 C C . GLY A 1 92 ? 7.607 4.230 7.418 1.00 81.25 92 GLY A C 1
ATOM 720 O O . GLY A 1 92 ? 7.673 3.896 6.235 1.00 81.25 92 GLY A O 1
ATOM 721 N N . ALA A 1 93 ? 8.474 5.081 7.970 1.00 82.81 93 ALA A N 1
ATOM 722 C CA . ALA A 1 93 ? 9.576 5.695 7.233 1.00 82.81 93 ALA A CA 1
ATOM 723 C C . ALA A 1 93 ? 10.568 4.646 6.703 1.00 82.81 93 ALA A C 1
ATOM 725 O O . ALA A 1 93 ? 10.959 4.706 5.538 1.00 82.81 93 ALA A O 1
ATOM 726 N N . ALA A 1 94 ? 10.923 3.643 7.513 1.00 81.62 94 ALA A N 1
ATOM 727 C CA . ALA A 1 94 ? 11.789 2.546 7.085 1.00 81.62 94 ALA A CA 1
ATOM 728 C C . ALA A 1 94 ? 11.150 1.710 5.962 1.00 81.62 94 ALA A C 1
ATOM 730 O O . ALA A 1 94 ? 11.803 1.412 4.961 1.00 81.62 94 ALA A O 1
ATOM 731 N N . ALA A 1 95 ? 9.862 1.372 6.079 1.00 79.38 95 ALA A N 1
ATOM 732 C CA . ALA A 1 95 ? 9.138 0.655 5.030 1.00 79.38 95 ALA A CA 1
ATOM 733 C C . ALA A 1 95 ? 9.065 1.468 3.727 1.00 79.38 95 ALA A C 1
ATOM 735 O O . ALA A 1 95 ? 9.286 0.923 2.644 1.00 79.38 95 ALA A O 1
ATOM 736 N N . PHE A 1 96 ? 8.815 2.774 3.828 1.00 83.12 96 PHE A N 1
ATOM 737 C CA . PHE A 1 96 ? 8.815 3.679 2.684 1.00 83.12 96 PHE A CA 1
ATOM 738 C C . PHE A 1 96 ? 10.194 3.753 2.018 1.00 83.12 96 PHE A C 1
ATOM 740 O O . PHE A 1 96 ? 10.286 3.628 0.798 1.00 83.12 96 PHE A O 1
ATOM 747 N N . ALA A 1 97 ? 11.267 3.861 2.805 1.00 85.00 97 ALA A N 1
ATOM 748 C CA . ALA A 1 97 ? 12.635 3.861 2.295 1.00 85.00 97 ALA A CA 1
ATOM 749 C C . ALA A 1 97 ? 12.960 2.563 1.539 1.00 85.00 97 ALA A C 1
ATOM 751 O O . ALA A 1 97 ? 13.536 2.619 0.456 1.00 85.00 97 ALA A O 1
ATOM 752 N N . ILE A 1 98 ? 12.538 1.402 2.054 1.00 82.19 98 ILE A N 1
ATOM 753 C CA . ILE A 1 98 ? 12.735 0.105 1.383 1.00 82.19 98 ILE A CA 1
ATOM 754 C C . ILE A 1 98 ? 11.997 0.062 0.040 1.00 82.19 98 ILE A C 1
ATOM 756 O O . ILE A 1 98 ? 12.574 -0.358 -0.963 1.00 82.19 98 ILE A O 1
ATOM 760 N N . VAL A 1 99 ? 10.740 0.515 -0.002 1.00 81.75 99 VAL A N 1
ATOM 761 C CA . VAL A 1 99 ? 9.956 0.561 -1.247 1.00 81.75 99 VAL A CA 1
ATOM 762 C C . VAL A 1 99 ? 10.595 1.511 -2.256 1.00 81.75 99 VAL A C 1
ATOM 764 O O . VAL A 1 99 ? 10.735 1.155 -3.423 1.00 81.75 99 VAL A O 1
ATOM 767 N N . LEU A 1 100 ? 11.025 2.690 -1.814 1.00 82.62 100 LEU A N 1
ATOM 768 C CA . LEU A 1 100 ? 11.654 3.684 -2.676 1.00 82.62 100 LEU A CA 1
ATOM 769 C C . LEU A 1 100 ? 12.992 3.176 -3.230 1.00 82.62 100 LEU A C 1
ATOM 771 O O . LEU A 1 100 ? 13.245 3.292 -4.426 1.00 82.62 100 LEU A O 1
ATOM 775 N N . CYS A 1 101 ? 13.801 2.521 -2.396 1.00 82.19 101 CYS A N 1
ATOM 776 C CA . CYS A 1 101 ? 15.051 1.890 -2.815 1.00 82.19 101 CYS A CA 1
ATOM 777 C C . CYS A 1 101 ? 14.797 0.775 -3.846 1.00 82.19 101 CYS A C 1
ATOM 779 O O . CYS A 1 101 ? 15.480 0.704 -4.867 1.00 82.19 101 CYS A O 1
ATOM 781 N N . ALA A 1 102 ? 13.759 -0.044 -3.641 1.00 77.25 102 ALA A N 1
ATOM 782 C CA . ALA A 1 102 ? 13.351 -1.070 -4.600 1.00 77.25 102 ALA A CA 1
ATOM 783 C C . ALA A 1 102 ? 12.859 -0.475 -5.932 1.00 77.25 102 ALA A C 1
ATOM 785 O O . ALA A 1 102 ? 13.197 -1.000 -6.992 1.00 77.25 102 ALA A O 1
ATOM 786 N N . LEU A 1 103 ? 12.101 0.627 -5.901 1.00 75.81 103 LEU A N 1
ATOM 787 C CA . LEU A 1 103 ? 11.652 1.332 -7.106 1.00 75.81 103 LEU A CA 1
ATOM 788 C C . LEU A 1 103 ? 12.825 1.933 -7.883 1.00 75.81 103 LEU A C 1
ATOM 790 O O . LEU A 1 103 ? 12.882 1.771 -9.099 1.00 75.81 103 LEU A O 1
ATOM 794 N N . ILE A 1 104 ? 13.775 2.575 -7.196 1.00 81.00 104 ILE A N 1
ATOM 795 C CA . ILE A 1 104 ? 14.985 3.123 -7.824 1.00 81.00 104 ILE A CA 1
ATOM 796 C C . ILE A 1 104 ? 15.818 1.998 -8.440 1.00 81.00 104 ILE A C 1
ATOM 798 O O . ILE A 1 104 ? 16.227 2.108 -9.592 1.00 81.00 104 ILE A O 1
ATOM 802 N N . ALA A 1 105 ? 16.030 0.894 -7.719 1.00 75.19 105 ALA A N 1
ATOM 803 C CA . ALA A 1 105 ? 16.755 -0.259 -8.246 1.00 75.19 105 ALA A CA 1
ATOM 804 C C . ALA A 1 105 ? 16.075 -0.837 -9.498 1.00 75.19 105 ALA A C 1
ATOM 806 O O . ALA A 1 105 ? 16.750 -1.173 -10.470 1.00 75.19 105 ALA A O 1
ATOM 807 N N . LEU A 1 106 ? 14.741 -0.909 -9.504 1.00 70.75 106 LEU A N 1
ATOM 808 C CA . LEU A 1 106 ? 13.966 -1.385 -10.649 1.00 70.75 106 LEU A CA 1
ATOM 809 C C . LEU A 1 106 ? 14.032 -0.408 -11.831 1.00 70.75 106 LEU A C 1
ATOM 811 O O . LEU A 1 106 ? 14.166 -0.842 -12.974 1.00 70.75 106 LEU A O 1
ATOM 815 N N . ALA A 1 107 ? 14.002 0.897 -11.560 1.00 74.56 107 ALA A N 1
ATOM 816 C CA . ALA A 1 107 ? 14.193 1.929 -12.570 1.00 74.56 107 ALA A CA 1
ATOM 817 C C . ALA A 1 107 ? 15.591 1.840 -13.194 1.00 74.56 107 ALA A C 1
ATOM 819 O O . ALA A 1 107 ? 15.696 1.784 -14.413 1.00 74.56 107 ALA A O 1
ATOM 820 N N . LEU A 1 108 ? 16.653 1.740 -12.386 1.00 76.81 108 LEU A N 1
ATOM 821 C CA . LEU A 1 108 ? 18.023 1.557 -12.876 1.00 76.81 108 LEU A CA 1
ATOM 822 C C . LEU A 1 108 ? 18.148 0.283 -13.713 1.00 76.81 108 LEU A C 1
ATOM 824 O O . LEU A 1 108 ? 18.664 0.336 -14.823 1.00 76.81 108 LEU A O 1
ATOM 828 N N . LEU A 1 109 ? 17.594 -0.836 -13.241 1.00 72.44 109 LEU A N 1
ATOM 829 C CA . LEU A 1 109 ? 17.600 -2.099 -13.978 1.00 72.44 109 LEU A CA 1
ATOM 830 C C . LEU A 1 109 ? 16.911 -1.994 -15.349 1.00 72.44 109 LEU A C 1
ATOM 832 O O . LEU A 1 109 ? 17.326 -2.668 -16.288 1.00 72.44 109 LEU A O 1
ATOM 836 N N . ALA A 1 110 ? 15.876 -1.163 -15.480 1.00 73.00 110 ALA A N 1
ATOM 837 C CA . ALA A 1 110 ? 15.206 -0.909 -16.754 1.00 73.00 110 ALA A CA 1
ATOM 838 C C . ALA A 1 110 ? 15.974 0.089 -17.641 1.00 73.00 110 ALA A C 1
ATOM 840 O O . ALA A 1 110 ? 15.986 -0.041 -18.865 1.00 73.00 110 ALA A O 1
ATOM 841 N N . LEU A 1 111 ? 16.623 1.081 -17.031 1.00 73.81 111 LEU A N 1
ATOM 842 C CA . LEU A 1 111 ? 17.256 2.206 -17.721 1.00 73.81 111 LEU A CA 1
ATOM 843 C C . LEU A 1 111 ? 18.667 1.850 -18.224 1.00 73.81 111 LEU A C 1
ATOM 845 O O . LEU A 1 111 ? 19.044 2.246 -19.325 1.00 73.81 111 LEU A O 1
ATOM 849 N N . THR A 1 112 ? 19.422 1.029 -17.485 1.00 76.00 112 THR A N 1
ATOM 850 C CA . THR A 1 112 ? 20.746 0.530 -17.892 1.00 76.00 112 THR A CA 1
ATOM 851 C C . THR A 1 112 ? 20.742 -0.171 -19.259 1.00 76.00 112 THR A C 1
ATOM 853 O O . THR A 1 112 ? 21.511 0.253 -20.123 1.00 76.00 112 THR A O 1
ATOM 856 N N . PRO A 1 113 ? 19.899 -1.190 -19.534 1.00 71.88 113 PRO A N 1
ATOM 857 C CA . PRO A 1 113 ? 19.876 -1.821 -20.852 1.00 71.88 113 PRO A CA 1
ATOM 858 C 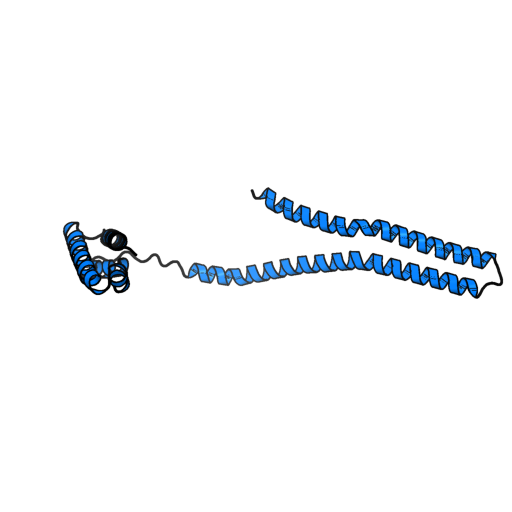C . PRO A 1 113 ? 19.407 -0.852 -21.944 1.00 71.88 113 PRO A C 1
ATOM 860 O O . PRO A 1 113 ? 19.926 -0.908 -23.055 1.00 71.88 113 PRO A O 1
ATOM 863 N N . ALA A 1 114 ? 18.492 0.076 -21.638 1.00 73.31 114 ALA A N 1
ATOM 864 C CA . ALA A 1 114 ? 18.040 1.083 -22.597 1.00 73.31 114 ALA A CA 1
ATOM 865 C C . ALA A 1 114 ? 19.183 2.019 -23.037 1.00 73.31 114 ALA A C 1
ATOM 867 O O . ALA A 1 114 ? 19.347 2.265 -24.233 1.00 73.31 114 ALA A O 1
ATOM 868 N N . ILE A 1 115 ? 20.017 2.483 -22.096 1.00 77.38 115 ILE A N 1
ATOM 869 C CA . ILE A 1 115 ? 21.211 3.285 -22.412 1.00 77.38 115 ILE A CA 1
ATOM 870 C C . ILE A 1 115 ? 22.219 2.461 -23.216 1.00 77.38 115 ILE A C 1
ATOM 872 O O . ILE A 1 115 ? 22.750 2.959 -24.205 1.00 77.38 115 ILE A O 1
ATOM 876 N N . ILE A 1 116 ? 22.477 1.207 -22.828 1.00 75.50 116 ILE A N 1
ATOM 877 C CA . ILE A 1 116 ? 23.424 0.337 -23.542 1.00 75.50 116 ILE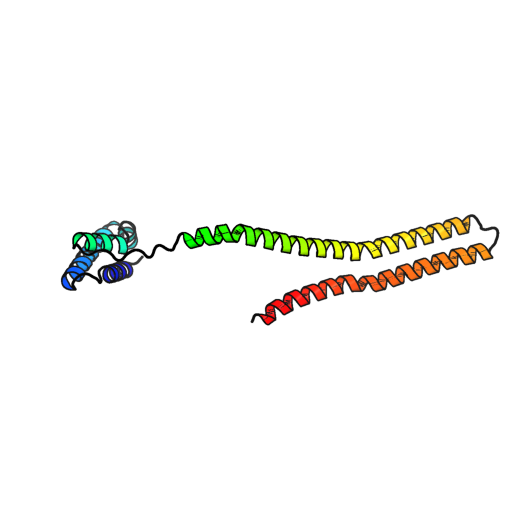 A CA 1
ATOM 878 C C . ILE A 1 116 ? 23.000 0.164 -25.007 1.00 75.50 116 ILE A C 1
ATOM 880 O O . ILE A 1 116 ? 23.829 0.304 -25.903 1.00 75.50 116 ILE A O 1
ATOM 884 N N . VAL A 1 117 ? 21.710 -0.072 -25.266 1.00 74.25 117 VAL A N 1
ATOM 885 C CA . VAL A 1 117 ? 21.166 -0.167 -26.630 1.00 74.25 117 VAL A CA 1
ATOM 886 C C . VAL A 1 117 ? 21.359 1.141 -27.396 1.00 74.25 117 VAL A C 1
ATOM 888 O O . VAL A 1 117 ? 21.817 1.111 -28.536 1.00 74.25 117 VAL A O 1
ATOM 891 N N . LEU A 1 118 ? 21.067 2.287 -26.778 1.00 78.75 118 LEU A N 1
ATOM 892 C CA . LEU A 1 118 ? 21.247 3.596 -27.410 1.00 78.75 118 LEU A CA 1
ATOM 893 C C . LEU A 1 118 ? 22.714 3.853 -27.790 1.00 78.75 118 LEU A C 1
ATOM 895 O O . LEU A 1 118 ? 22.992 4.294 -28.905 1.00 78.75 118 LEU A O 1
ATOM 899 N N . VAL A 1 119 ? 23.650 3.545 -26.889 1.00 78.62 119 VAL A N 1
ATOM 900 C CA . VAL A 1 119 ? 25.093 3.709 -27.125 1.00 78.62 119 VAL A CA 1
ATOM 901 C C . VAL A 1 119 ? 25.579 2.767 -28.226 1.00 78.62 119 VAL A C 1
ATOM 903 O O . VAL A 1 119 ? 26.348 3.193 -29.085 1.00 78.62 119 VAL A O 1
ATOM 906 N N . LEU A 1 120 ? 25.111 1.517 -28.253 1.00 75.31 120 LEU A N 1
ATOM 907 C CA . LEU A 1 120 ? 25.458 0.559 -29.309 1.00 75.31 120 LEU A CA 1
ATOM 908 C C . LEU A 1 120 ? 24.916 0.993 -30.675 1.00 75.31 120 LEU A C 1
ATOM 910 O O . LEU A 1 120 ? 25.634 0.898 -31.668 1.00 75.31 120 LEU A O 1
ATOM 914 N N . LEU A 1 121 ? 23.693 1.527 -30.731 1.00 74.62 121 LEU A N 1
ATOM 915 C CA . LEU A 1 121 ? 23.118 2.083 -31.959 1.00 74.62 121 LEU A CA 1
ATOM 916 C C . LEU A 1 121 ? 23.904 3.303 -32.451 1.00 74.62 121 LEU A C 1
ATOM 918 O O . LEU A 1 121 ? 24.251 3.375 -33.630 1.00 74.62 121 LEU A O 1
ATOM 922 N N . ALA A 1 122 ? 24.230 4.234 -31.551 1.00 78.75 122 ALA A N 1
ATOM 923 C CA . ALA A 1 122 ? 25.022 5.417 -31.878 1.00 78.75 122 ALA A CA 1
ATOM 924 C C . ALA A 1 122 ? 26.442 5.046 -32.337 1.00 78.75 122 ALA A C 1
ATOM 926 O O . ALA A 1 122 ? 26.930 5.587 -33.327 1.00 78.75 122 ALA A O 1
ATOM 927 N N . SER A 1 123 ? 27.083 4.087 -31.661 1.00 76.31 123 SER A N 1
ATOM 928 C CA . SER A 1 123 ? 28.398 3.559 -32.032 1.00 76.31 123 SER A CA 1
ATOM 929 C C . SER A 1 123 ? 28.369 2.872 -33.399 1.00 76.31 123 SER A C 1
ATOM 931 O O . SER A 1 123 ? 29.229 3.155 -34.232 1.00 76.31 123 SER A O 1
ATOM 933 N N . GLY A 1 124 ? 27.358 2.040 -33.672 1.00 71.81 124 GLY A N 1
ATOM 934 C CA . GLY A 1 124 ? 27.173 1.402 -34.976 1.00 71.81 124 GLY A CA 1
ATOM 935 C C . GLY A 1 124 ? 26.993 2.425 -36.099 1.00 71.81 124 GLY A C 1
ATOM 936 O O . GLY A 1 124 ? 27.664 2.335 -37.126 1.00 71.81 124 GLY A O 1
ATOM 937 N N . LEU A 1 125 ? 26.158 3.446 -35.883 1.00 78.75 125 LEU A N 1
ATOM 938 C CA . LEU A 1 125 ? 25.954 4.523 -36.854 1.00 78.75 125 LEU A CA 1
ATOM 939 C C . LEU A 1 125 ? 27.243 5.318 -37.105 1.00 78.75 125 LEU A C 1
ATOM 941 O O . LEU A 1 125 ? 27.606 5.563 -38.254 1.00 78.75 125 LEU A O 1
ATOM 945 N N . PHE A 1 126 ? 27.964 5.675 -36.041 1.00 77.81 126 PHE A N 1
ATOM 946 C CA . PHE A 1 126 ? 29.239 6.386 -36.136 1.00 77.81 126 PHE A CA 1
ATOM 947 C C . PHE A 1 126 ? 30.294 5.578 -36.905 1.00 77.81 126 PHE A C 1
ATOM 949 O O . PHE A 1 126 ? 31.024 6.124 -37.731 1.00 77.81 126 PHE A O 1
ATOM 956 N N . SER A 1 127 ? 30.326 4.262 -36.687 1.00 71.00 127 SER A N 1
ATOM 957 C CA . SER A 1 127 ? 31.218 3.334 -37.381 1.00 71.00 127 SER A CA 1
ATOM 958 C C . SER A 1 127 ? 30.952 3.292 -38.892 1.00 71.00 127 SER A C 1
ATOM 960 O O . SER A 1 127 ? 31.891 3.349 -39.683 1.00 71.00 127 SER A O 1
ATOM 962 N N . VAL A 1 128 ? 29.681 3.293 -39.312 1.00 70.38 128 VAL A N 1
ATOM 963 C CA . VAL A 1 128 ? 29.295 3.337 -40.737 1.00 70.38 128 VAL A CA 1
ATOM 964 C C . VAL A 1 128 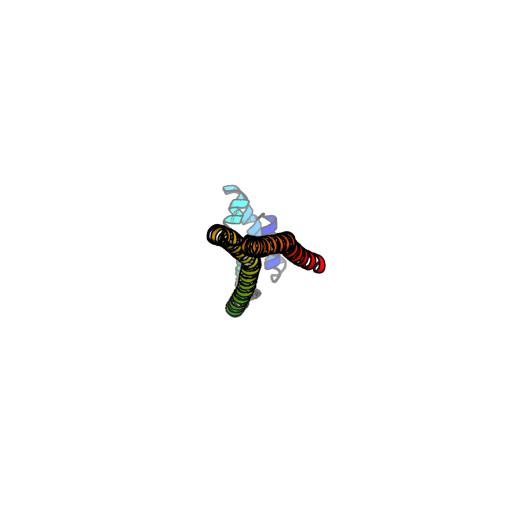? 29.672 4.673 -41.386 1.00 70.38 128 VAL A C 1
ATOM 966 O O . VAL A 1 128 ? 30.194 4.684 -42.500 1.00 70.38 128 VAL A O 1
ATOM 969 N N . VAL A 1 129 ? 29.460 5.793 -40.687 1.00 76.12 129 VAL A N 1
ATOM 970 C CA . VAL A 1 129 ? 29.818 7.132 -41.189 1.00 76.12 129 VAL A CA 1
ATOM 971 C C . VAL A 1 129 ? 31.332 7.266 -41.376 1.00 76.12 129 VAL A C 1
ATOM 973 O O . VAL A 1 129 ? 31.771 7.739 -42.422 1.00 76.12 129 VAL A O 1
ATOM 976 N N . LEU A 1 130 ? 32.136 6.804 -40.410 1.00 73.38 130 LEU A N 1
ATOM 977 C CA . LEU A 1 130 ? 33.598 6.774 -40.544 1.00 73.38 130 LEU A CA 1
ATOM 978 C C . LEU A 1 130 ? 34.071 5.785 -41.614 1.00 73.38 130 LEU A C 1
ATOM 980 O O . LEU A 1 130 ? 35.012 6.072 -42.344 1.00 73.38 130 LEU A O 1
ATOM 984 N N . GLY A 1 131 ? 33.410 4.636 -41.754 1.00 68.81 131 GLY A N 1
ATOM 985 C CA . GLY A 1 131 ? 33.703 3.700 -42.839 1.00 68.81 131 GLY A CA 1
ATOM 986 C C . GLY A 1 131 ? 33.550 4.353 -44.216 1.00 68.81 131 GLY A C 1
ATOM 987 O O . GLY A 1 131 ? 34.354 4.090 -45.107 1.00 68.81 131 GLY A O 1
ATOM 988 N N . PHE A 1 132 ? 32.574 5.255 -44.374 1.00 69.00 132 PHE A N 1
ATOM 989 C CA . PHE A 1 132 ? 32.333 5.958 -45.634 1.00 69.00 132 PHE A CA 1
ATOM 990 C C . PHE A 1 132 ? 33.414 7.000 -45.978 1.00 69.00 132 PHE A C 1
ATOM 992 O O . PHE A 1 132 ? 33.648 7.286 -47.151 1.00 69.00 132 PHE A O 1
ATOM 999 N N . THR A 1 133 ? 34.105 7.567 -44.985 1.00 69.12 133 THR A N 1
ATOM 1000 C CA . THR A 1 133 ? 35.161 8.568 -45.221 1.00 69.12 133 THR A CA 1
ATOM 1001 C C . THR A 1 133 ? 36.524 7.947 -45.532 1.00 69.12 133 THR A C 1
ATOM 1003 O O . THR A 1 133 ? 37.353 8.592 -46.169 1.00 69.12 133 THR A O 1
ATOM 1006 N N . ILE A 1 134 ? 36.751 6.687 -45.143 1.00 66.88 134 ILE A N 1
ATOM 1007 C CA . ILE A 1 134 ? 38.018 5.953 -45.324 1.00 66.88 134 ILE A CA 1
ATOM 1008 C C . ILE A 1 134 ? 37.910 4.974 -46.514 1.00 66.88 134 ILE A C 1
ATOM 1010 O O . ILE A 1 134 ? 38.585 3.950 -46.565 1.00 66.88 134 ILE A O 1
ATOM 1014 N N . LEU A 1 135 ? 37.065 5.287 -47.508 1.00 63.66 135 LEU A N 1
ATOM 1015 C CA . LEU A 1 135 ? 36.714 4.422 -48.651 1.00 63.66 135 LEU A CA 1
ATOM 1016 C C . LEU A 1 135 ? 37.888 4.026 -49.581 1.00 63.66 135 LEU A C 1
ATOM 1018 O O . LEU A 1 135 ? 37.664 3.426 -50.629 1.00 63.66 135 LEU A O 1
ATOM 1022 N N . HIS A 1 136 ? 39.128 4.369 -49.229 1.00 63.91 136 HIS A N 1
ATOM 1023 C CA . HIS A 1 136 ? 40.327 4.101 -50.021 1.00 63.91 136 HIS A CA 1
ATOM 1024 C C . HIS A 1 136 ? 40.809 2.640 -49.912 1.00 63.91 136 HIS A C 1
ATOM 1026 O O . HIS A 1 136 ? 41.362 2.124 -50.876 1.00 63.91 136 HIS A O 1
ATOM 1032 N N . ASP A 1 137 ? 40.540 1.957 -48.788 1.00 70.19 137 ASP A N 1
ATOM 1033 C CA . ASP A 1 137 ? 40.876 0.541 -48.566 1.00 70.19 137 ASP A CA 1
ATOM 1034 C C . ASP A 1 137 ? 39.619 -0.283 -48.238 1.00 70.19 137 ASP A C 1
ATOM 1036 O O . ASP A 1 137 ? 39.062 -0.218 -47.136 1.00 70.19 137 ASP A O 1
ATOM 1040 N N . GLY A 1 138 ? 39.177 -1.115 -49.188 1.00 67.44 138 GLY A N 1
ATOM 1041 C CA . GLY A 1 138 ? 37.966 -1.938 -49.046 1.00 67.44 138 GLY A CA 1
ATOM 1042 C C . GLY A 1 138 ? 38.011 -2.942 -47.883 1.00 67.44 138 GLY A C 1
ATOM 1043 O O . GLY A 1 138 ? 36.971 -3.280 -47.315 1.00 67.44 138 GLY A O 1
ATOM 1044 N N . ALA A 1 139 ? 39.208 -3.379 -47.477 1.00 73.12 139 ALA A N 1
ATOM 1045 C CA . ALA A 1 139 ? 39.399 -4.271 -46.333 1.00 73.12 139 ALA A CA 1
ATOM 1046 C C . ALA A 1 139 ? 39.099 -3.577 -44.990 1.00 73.12 139 ALA A C 1
ATOM 1048 O O . ALA A 1 139 ? 38.462 -4.162 -44.113 1.00 73.12 139 ALA A O 1
ATOM 1049 N N . THR A 1 140 ? 39.499 -2.311 -44.849 1.00 69.06 140 THR A N 1
ATOM 1050 C CA . THR A 1 140 ? 39.272 -1.504 -43.642 1.00 69.06 140 THR A CA 1
ATOM 1051 C C . THR A 1 140 ? 37.787 -1.182 -43.477 1.00 69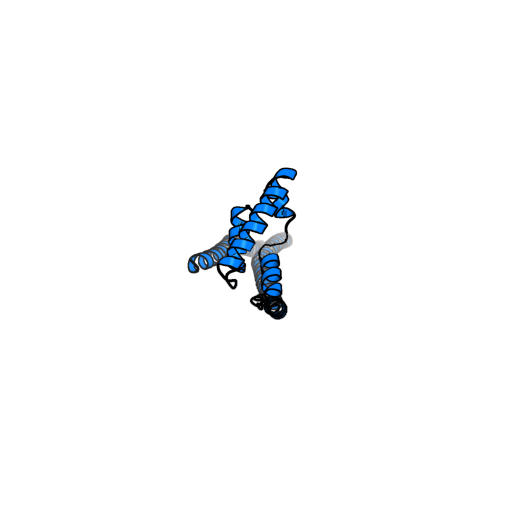.06 140 THR A C 1
ATOM 1053 O O . THR A 1 140 ? 37.247 -1.294 -42.376 1.00 69.06 140 THR A O 1
ATOM 1056 N N . PHE A 1 141 ? 37.094 -0.888 -44.583 1.00 68.88 141 PHE A N 1
ATOM 1057 C CA . PHE A 1 141 ? 35.639 -0.723 -44.597 1.00 68.88 141 PHE A CA 1
ATOM 1058 C C . PHE A 1 141 ? 34.908 -1.995 -44.138 1.00 68.88 141 PHE A C 1
ATOM 1060 O O . PHE A 1 141 ? 34.052 -1.924 -43.256 1.00 68.88 141 PHE A O 1
ATOM 1067 N N . ALA A 1 142 ? 35.274 -3.162 -44.680 1.00 74.31 142 ALA A N 1
ATOM 1068 C CA . ALA A 1 142 ? 34.650 -4.434 -44.314 1.00 74.31 142 ALA A CA 1
ATOM 1069 C C . ALA A 1 142 ? 34.854 -4.787 -42.829 1.00 74.31 142 ALA A C 1
ATOM 1071 O O . ALA A 1 142 ? 33.930 -5.280 -42.179 1.00 74.31 142 ALA A O 1
ATOM 1072 N N . PHE A 1 143 ? 36.032 -4.490 -42.270 1.00 76.19 143 PHE A N 1
ATOM 1073 C CA . PHE A 1 143 ? 36.327 -4.733 -40.857 1.00 76.19 143 PHE A CA 1
ATOM 1074 C C . PHE A 1 143 ? 35.513 -3.816 -39.928 1.00 76.19 143 PHE A C 1
ATOM 1076 O O . PHE A 1 143 ? 34.874 -4.295 -38.991 1.00 76.19 143 PHE A O 1
ATOM 1083 N N . ILE A 1 144 ? 35.469 -2.511 -40.217 1.00 73.62 144 ILE A N 1
ATOM 1084 C CA . ILE A 1 144 ? 34.722 -1.519 -39.424 1.00 73.62 144 ILE A CA 1
ATOM 1085 C C . ILE A 1 144 ? 33.210 -1.782 -39.505 1.00 73.62 144 ILE A C 1
ATOM 1087 O O . ILE A 1 144 ? 32.531 -1.831 -38.477 1.00 73.62 144 ILE A O 1
ATOM 1091 N N . ALA A 1 145 ? 32.686 -2.045 -40.706 1.00 70.88 145 ALA A N 1
ATOM 1092 C CA . ALA A 1 145 ? 31.283 -2.401 -40.901 1.00 70.88 145 ALA A CA 1
ATOM 1093 C C . ALA A 1 145 ? 30.910 -3.708 -40.176 1.00 70.88 145 ALA A C 1
ATOM 1095 O O . ALA A 1 145 ? 29.840 -3.792 -39.570 1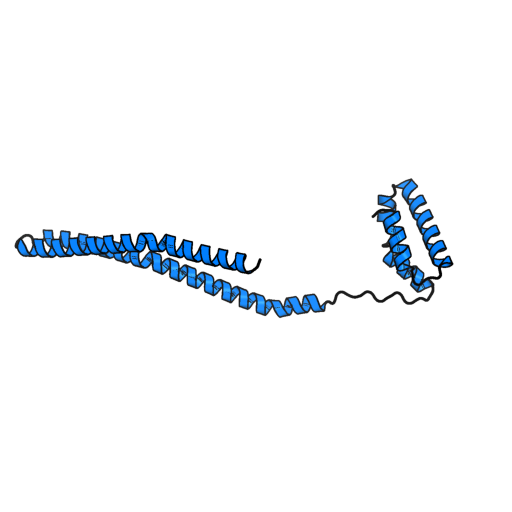.00 70.88 145 ALA A O 1
ATOM 1096 N N . GLY A 1 146 ? 31.801 -4.707 -40.177 1.00 75.81 146 GLY A N 1
ATOM 1097 C CA . GLY A 1 146 ? 31.611 -5.968 -39.457 1.00 75.81 146 GLY A CA 1
ATOM 1098 C C . GLY A 1 146 ? 31.555 -5.795 -37.937 1.00 75.81 146 GLY A C 1
ATOM 1099 O O . GLY A 1 146 ? 30.672 -6.357 -37.287 1.00 75.81 146 GLY A O 1
ATOM 1100 N N . VAL A 1 147 ? 32.437 -4.968 -37.368 1.00 76.69 147 VAL A N 1
ATOM 1101 C CA . VAL A 1 147 ? 32.424 -4.642 -35.930 1.00 76.69 147 VAL A CA 1
ATOM 1102 C C . VAL A 1 147 ? 31.151 -3.879 -35.552 1.00 76.69 147 VAL A C 1
ATOM 1104 O O . VAL A 1 147 ? 30.522 -4.204 -34.543 1.00 76.69 147 VAL A O 1
ATOM 1107 N N . GLY A 1 148 ? 30.718 -2.926 -36.384 1.00 70.25 148 GLY A N 1
ATOM 1108 C CA . GLY A 1 148 ? 29.453 -2.213 -36.196 1.00 70.25 148 GLY A CA 1
ATOM 1109 C C . GLY A 1 148 ? 28.239 -3.150 -36.215 1.00 70.25 148 GLY A C 1
ATOM 1110 O O . GLY A 1 148 ? 27.395 -3.085 -35.321 1.00 70.25 148 GLY A O 1
ATOM 1111 N N . LEU A 1 149 ? 28.174 -4.079 -37.173 1.00 77.00 149 LEU A N 1
ATOM 1112 C CA . LEU A 1 149 ? 27.080 -5.051 -37.273 1.00 77.00 149 LEU A CA 1
ATOM 1113 C C . LEU A 1 149 ? 27.069 -6.036 -36.091 1.00 77.00 149 LEU A C 1
ATOM 1115 O O . LEU A 1 149 ? 26.004 -6.348 -35.555 1.00 77.00 149 LEU A O 1
ATOM 1119 N N . ALA A 1 150 ? 28.243 -6.488 -35.643 1.00 76.75 150 ALA A N 1
ATOM 1120 C CA . ALA A 1 150 ? 28.374 -7.353 -34.472 1.00 76.75 150 ALA A CA 1
ATOM 1121 C C . ALA A 1 150 ? 27.935 -6.642 -33.181 1.00 76.75 150 ALA A C 1
ATOM 1123 O O . ALA A 1 150 ? 27.232 -7.237 -32.362 1.00 76.75 150 ALA A O 1
ATOM 1124 N N . ALA A 1 151 ? 28.278 -5.360 -33.022 1.00 74.81 151 ALA A N 1
ATOM 1125 C CA . ALA A 1 151 ? 27.842 -4.541 -31.892 1.00 74.81 151 ALA A CA 1
ATOM 1126 C C . ALA A 1 151 ? 26.316 -4.334 -31.882 1.00 74.81 151 ALA A C 1
ATOM 1128 O O . ALA A 1 151 ? 25.681 -4.460 -30.831 1.00 74.81 151 ALA A O 1
ATOM 1129 N N . LEU A 1 152 ? 25.709 -4.099 -33.050 1.00 70.19 152 LEU A N 1
ATOM 1130 C CA . LEU A 1 152 ? 24.253 -4.010 -33.202 1.00 70.19 152 LEU A CA 1
ATOM 1131 C C . LEU A 1 152 ? 23.556 -5.340 -32.886 1.00 70.19 152 LEU A C 1
ATOM 1133 O O . LEU A 1 152 ? 22.559 -5.357 -32.162 1.00 70.19 152 LEU A O 1
ATOM 1137 N N . GLY A 1 153 ? 24.101 -6.459 -33.371 1.00 75.81 153 GLY A N 1
ATOM 1138 C CA . GLY A 1 153 ? 23.588 -7.799 -33.082 1.00 75.81 153 GLY A CA 1
ATOM 1139 C C . GLY A 1 153 ? 23.672 -8.155 -31.595 1.00 75.81 153 GLY A C 1
ATOM 1140 O O . GLY A 1 153 ? 22.698 -8.640 -31.017 1.00 75.81 153 GLY A O 1
ATOM 1141 N N . ALA A 1 154 ? 24.798 -7.848 -30.947 1.00 74.94 154 ALA A N 1
ATOM 1142 C CA . ALA A 1 154 ? 24.979 -8.051 -29.511 1.00 74.94 154 ALA A CA 1
ATOM 1143 C C . ALA A 1 154 ? 24.027 -7.170 -28.682 1.00 74.94 154 ALA A C 1
ATOM 1145 O O . ALA A 1 154 ? 23.401 -7.658 -27.739 1.00 74.94 154 ALA A O 1
ATOM 1146 N N . GLY A 1 155 ? 23.851 -5.901 -29.066 1.00 69.62 155 GLY A N 1
ATOM 1147 C CA . GLY A 1 155 ? 22.890 -4.993 -28.435 1.00 69.62 155 GLY A CA 1
ATOM 1148 C C . GLY A 1 155 ? 21.445 -5.468 -28.560 1.00 69.62 155 GLY A C 1
ATOM 1149 O O . GLY A 1 155 ? 20.710 -5.468 -27.572 1.00 69.62 155 GLY A O 1
ATOM 1150 N N . GLY A 1 156 ? 21.052 -5.945 -29.744 1.00 73.81 156 GLY A N 1
ATOM 1151 C CA . GLY A 1 156 ? 19.727 -6.518 -29.989 1.00 73.81 156 GLY A CA 1
ATOM 1152 C C . GLY A 1 156 ? 19.464 -7.797 -29.186 1.00 73.81 156 GLY A C 1
ATOM 1153 O O . GLY A 1 156 ? 18.391 -7.941 -28.599 1.00 73.81 156 GLY A O 1
ATOM 1154 N N . LEU A 1 157 ? 20.446 -8.699 -29.087 1.00 75.81 157 LEU A N 1
ATOM 1155 C CA . LEU A 1 157 ? 20.340 -9.922 -28.278 1.00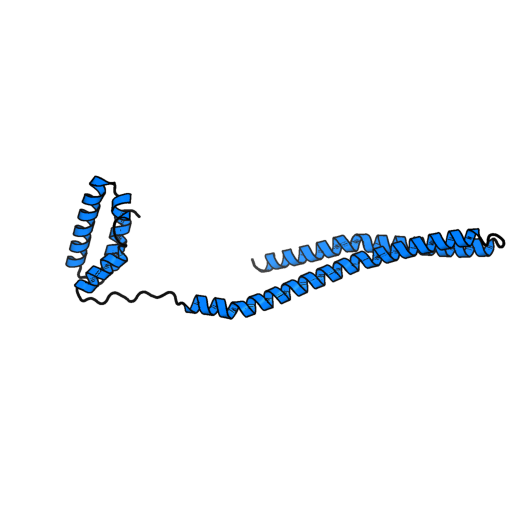 75.81 157 LEU A CA 1
ATOM 1156 C C . LEU A 1 157 ? 20.208 -9.617 -26.783 1.00 75.81 157 LEU A C 1
ATOM 1158 O O . LEU A 1 157 ? 19.378 -10.222 -26.102 1.00 75.81 157 LEU A O 1
ATOM 1162 N N . LEU A 1 158 ? 20.976 -8.650 -26.277 1.00 70.06 158 LEU A N 1
ATOM 1163 C CA . LEU A 1 158 ? 20.865 -8.199 -24.890 1.00 70.06 158 LEU A CA 1
ATOM 1164 C C . LEU A 1 158 ? 19.515 -7.522 -24.623 1.00 70.06 158 LEU A C 1
ATOM 1166 O O . LEU A 1 158 ? 18.911 -7.776 -23.582 1.00 70.06 158 LEU A O 1
ATOM 1170 N N . ALA A 1 159 ? 18.992 -6.739 -25.570 1.00 68.06 159 ALA A N 1
ATOM 1171 C CA . ALA A 1 159 ? 17.655 -6.153 -25.477 1.00 68.06 159 ALA A CA 1
ATOM 1172 C C . ALA A 1 159 ? 16.557 -7.227 -25.455 1.00 68.06 159 ALA A C 1
ATOM 1174 O O . ALA A 1 159 ? 15.644 -7.161 -24.633 1.00 68.06 159 ALA A O 1
ATOM 1175 N N . PHE A 1 160 ? 16.668 -8.255 -26.300 1.00 72.38 160 PHE A N 1
ATOM 1176 C CA . PHE A 1 160 ? 15.730 -9.377 -26.330 1.00 72.38 160 PHE A CA 1
ATOM 1177 C C . PHE A 1 160 ? 15.802 -10.231 -25.057 1.00 72.38 160 PHE A C 1
ATOM 1179 O O . PHE A 1 160 ? 14.770 -10.676 -24.559 1.00 72.38 160 PHE A O 1
ATOM 1186 N N . ALA A 1 161 ? 16.992 -10.416 -24.480 1.00 70.75 161 ALA A N 1
ATOM 1187 C CA . ALA A 1 161 ? 17.169 -11.085 -23.191 1.00 70.75 161 ALA A CA 1
ATOM 1188 C C . ALA A 1 161 ? 16.655 -10.238 -22.008 1.00 70.75 161 ALA A C 1
ATOM 1190 O O . ALA A 1 161 ? 16.138 -10.790 -21.032 1.00 70.75 161 ALA A O 1
ATOM 1191 N N . ALA A 1 162 ? 16.740 -8.907 -22.108 1.00 65.44 162 ALA A N 1
ATOM 1192 C CA . ALA A 1 162 ? 16.226 -7.953 -21.124 1.00 65.44 162 ALA A CA 1
ATOM 1193 C C . ALA A 1 162 ? 14.699 -7.778 -21.182 1.00 65.44 162 ALA A C 1
ATOM 1195 O O . ALA A 1 162 ? 14.055 -7.591 -20.147 1.00 65.44 162 ALA A O 1
ATOM 1196 N N . PHE A 1 163 ? 14.096 -7.905 -22.364 1.00 70.38 163 PHE A N 1
ATOM 1197 C CA . PHE A 1 163 ? 12.657 -7.757 -22.589 1.00 70.38 163 PHE A CA 1
ATOM 1198 C C . PHE A 1 163 ? 11.770 -8.647 -21.687 1.00 70.38 163 PHE A C 1
ATOM 1200 O O . PHE A 1 163 ? 10.817 -8.131 -21.099 1.00 70.38 163 PHE A O 1
ATOM 1207 N N . PRO A 1 164 ? 12.061 -9.949 -21.469 1.00 66.69 164 PRO A N 1
ATOM 1208 C CA . PRO A 1 164 ? 11.278 -10.784 -20.561 1.00 66.69 164 PRO A CA 1
ATOM 1209 C C . PRO A 1 164 ? 11.610 -10.573 -19.078 1.00 66.69 164 PRO A C 1
ATOM 1211 O O . PRO A 1 164 ? 10.863 -11.063 -18.230 1.00 66.69 164 PRO A O 1
ATOM 1214 N N . LEU A 1 165 ? 12.700 -9.882 -18.722 1.00 63.59 165 LEU A N 1
ATOM 1215 C CA . LEU A 1 165 ? 13.086 -9.688 -17.318 1.00 63.59 165 LEU A CA 1
ATOM 1216 C C . LEU A 1 165 ? 12.150 -8.704 -16.598 1.00 63.59 165 LEU A C 1
ATOM 1218 O O . LEU A 1 165 ? 11.788 -8.955 -15.451 1.00 63.59 165 LEU A O 1
ATOM 1222 N N . LEU A 1 166 ? 11.659 -7.670 -17.286 1.00 63.62 166 LEU A N 1
ATOM 1223 C CA . LEU A 1 166 ? 10.686 -6.694 -16.767 1.00 63.62 166 LEU A CA 1
ATOM 1224 C C . LEU A 1 166 ? 9.338 -7.309 -16.323 1.00 63.62 166 LEU A C 1
ATOM 1226 O O . LEU A 1 166 ? 8.933 -7.102 -15.178 1.00 63.62 166 LEU A O 1
ATOM 1230 N N . PRO A 1 167 ? 8.630 -8.108 -17.146 1.00 63.41 167 PRO A N 1
ATOM 1231 C CA . PRO A 1 167 ? 7.392 -8.754 -16.710 1.00 63.41 167 PRO A CA 1
ATOM 1232 C C . PRO A 1 167 ? 7.642 -9.886 -15.703 1.00 63.41 167 PRO A C 1
ATOM 1234 O O . PRO A 1 167 ? 6.772 -10.171 -14.879 1.00 63.41 167 PRO A O 1
ATOM 1237 N N . ARG A 1 168 ? 8.821 -10.525 -15.718 1.00 62.44 168 ARG A N 1
ATOM 1238 C CA . ARG A 1 168 ? 9.173 -11.595 -14.767 1.00 62.44 168 ARG A CA 1
ATOM 1239 C C . ARG A 1 168 ? 9.443 -11.069 -13.364 1.00 62.44 168 ARG A C 1
ATOM 1241 O O . ARG A 1 168 ? 8.971 -11.684 -12.410 1.00 62.44 168 ARG A O 1
ATOM 1248 N N . THR A 1 169 ? 10.128 -9.939 -13.222 1.00 64.38 169 THR A N 1
ATOM 1249 C CA . THR A 1 169 ? 10.350 -9.304 -11.913 1.00 64.38 169 THR A CA 1
ATOM 1250 C C . THR A 1 169 ? 9.033 -8.783 -11.334 1.00 64.38 169 THR A C 1
ATOM 1252 O O . THR A 1 169 ? 8.743 -9.029 -10.163 1.00 64.38 169 THR A O 1
ATOM 1255 N N . PHE A 1 170 ? 8.166 -8.194 -12.167 1.00 64.12 170 PHE A N 1
ATOM 1256 C CA . PHE A 1 170 ? 6.829 -7.747 -11.760 1.00 64.12 170 PHE A CA 1
ATOM 1257 C C . PHE A 1 170 ? 5.909 -8.917 -11.361 1.00 64.12 170 PHE A C 1
ATOM 1259 O O . PHE A 1 170 ? 5.215 -8.865 -10.341 1.00 64.12 170 PHE A O 1
ATOM 1266 N N . ALA A 1 171 ? 5.932 -10.015 -12.125 1.00 65.50 171 ALA A N 1
ATOM 1267 C CA . ALA A 1 171 ? 5.170 -11.224 -11.818 1.00 65.50 171 ALA A CA 1
ATOM 1268 C C . ALA A 1 171 ? 5.686 -11.939 -10.559 1.00 65.50 171 ALA A C 1
ATOM 1270 O O . ALA A 1 171 ? 4.882 -12.432 -9.765 1.00 65.50 171 ALA A O 1
ATOM 1271 N N . TRP A 1 172 ? 7.003 -11.981 -10.347 1.00 65.12 172 TRP A N 1
ATOM 1272 C CA . TRP A 1 172 ? 7.614 -12.555 -9.148 1.00 65.12 172 TRP A CA 1
ATOM 1273 C C . TRP A 1 172 ? 7.258 -11.748 -7.892 1.00 65.12 172 TRP A C 1
ATOM 1275 O O . TRP A 1 172 ? 6.812 -12.324 -6.896 1.00 65.12 172 TRP A O 1
ATOM 1285 N N . LEU A 1 173 ? 7.321 -10.414 -7.970 1.00 65.25 173 LEU A N 1
ATOM 1286 C CA . LEU A 1 173 ? 6.929 -9.520 -6.878 1.00 65.25 173 LEU A CA 1
ATOM 1287 C C . LEU A 1 173 ? 5.436 -9.675 -6.527 1.00 65.25 173 LEU A C 1
ATOM 1289 O O . LEU A 1 173 ? 5.075 -9.843 -5.359 1.00 65.25 173 LEU A O 1
ATOM 1293 N N . ARG A 1 174 ? 4.559 -9.723 -7.539 1.00 67.56 174 ARG A N 1
ATOM 1294 C CA . ARG A 1 174 ? 3.113 -9.948 -7.359 1.00 67.56 174 ARG A CA 1
ATOM 1295 C C . ARG A 1 174 ? 2.801 -11.328 -6.767 1.00 67.56 174 ARG A C 1
ATOM 1297 O O . ARG A 1 174 ? 1.909 -11.445 -5.925 1.00 67.56 174 ARG A O 1
ATOM 1304 N N . ARG A 1 175 ? 3.539 -12.374 -7.155 1.00 61.75 175 ARG A N 1
ATOM 1305 C CA . ARG A 1 175 ? 3.404 -13.716 -6.559 1.00 61.75 175 ARG A CA 1
ATOM 1306 C C . ARG A 1 175 ? 3.824 -13.729 -5.091 1.00 61.75 175 ARG A C 1
ATOM 1308 O O . ARG A 1 175 ? 3.101 -14.300 -4.280 1.00 61.75 175 ARG A O 1
ATOM 1315 N N . HIS A 1 176 ? 4.911 -13.057 -4.717 1.00 59.78 176 HIS A N 1
ATOM 1316 C CA . HIS A 1 176 ? 5.331 -12.987 -3.313 1.00 59.78 176 HIS A CA 1
ATOM 1317 C C . HIS A 1 176 ? 4.337 -12.240 -2.417 1.00 59.78 176 HIS A C 1
ATOM 1319 O O . HIS A 1 176 ? 4.098 -12.661 -1.281 1.00 59.78 176 HIS A O 1
ATOM 1325 N N . ILE A 1 177 ? 3.697 -11.190 -2.936 1.00 61.59 177 ILE A N 1
ATOM 1326 C CA . ILE A 1 177 ? 2.627 -10.477 -2.223 1.00 61.59 177 ILE A CA 1
ATOM 1327 C C . ILE A 1 177 ? 1.394 -11.381 -2.036 1.00 61.59 177 ILE A C 1
ATOM 1329 O O . ILE A 1 177 ? 0.790 -11.387 -0.962 1.00 61.59 177 ILE A O 1
ATOM 1333 N N . HIS A 1 178 ? 1.035 -12.193 -3.035 1.00 56.38 178 HIS A N 1
ATOM 1334 C CA . HIS A 1 178 ? -0.094 -13.123 -2.924 1.00 56.38 178 HIS A CA 1
ATOM 1335 C C . HIS A 1 178 ? 0.180 -14.331 -2.017 1.00 56.38 178 HIS A C 1
ATOM 1337 O O . HIS A 1 178 ? -0.715 -14.739 -1.274 1.00 56.38 178 HIS A O 1
ATOM 1343 N N . LEU A 1 179 ? 1.399 -14.874 -2.009 1.00 54.69 179 LEU A N 1
ATOM 1344 C CA . LEU A 1 179 ? 1.753 -16.012 -1.152 1.00 54.69 179 LEU A CA 1
ATOM 1345 C C . LEU A 1 179 ? 1.741 -15.638 0.339 1.00 54.69 179 LEU A C 1
ATOM 1347 O O . LEU A 1 179 ? 1.274 -16.423 1.162 1.00 54.69 179 LEU A O 1
ATOM 1351 N N . ARG A 1 180 ? 2.124 -14.403 0.696 1.00 52.12 180 ARG A N 1
ATOM 1352 C CA . ARG A 1 180 ? 2.023 -13.916 2.085 1.00 52.12 180 ARG A CA 1
ATOM 1353 C C . ARG A 1 180 ? 0.586 -13.715 2.580 1.00 52.12 180 ARG A C 1
ATOM 1355 O O . ARG A 1 180 ? 0.379 -13.719 3.790 1.00 52.12 180 ARG A O 1
ATOM 1362 N N . ARG A 1 181 ? -0.400 -13.554 1.686 1.00 51.97 181 ARG A N 1
ATOM 1363 C CA . ARG A 1 181 ? -1.827 -13.500 2.067 1.00 51.97 181 ARG A CA 1
ATOM 1364 C C . ARG A 1 181 ? -2.438 -14.884 2.281 1.00 51.97 181 ARG A C 1
ATOM 1366 O O . ARG A 1 181 ? -3.331 -15.000 3.107 1.00 51.97 181 ARG A O 1
ATOM 1373 N N . ARG A 1 182 ? -1.961 -15.920 1.580 1.00 49.25 182 ARG A N 1
ATOM 1374 C CA . ARG A 1 182 ? -2.459 -17.296 1.758 1.00 49.25 182 ARG A CA 1
ATOM 1375 C C . ARG A 1 182 ? -1.838 -18.038 2.940 1.00 49.25 182 ARG A C 1
ATOM 1377 O O . ARG A 1 182 ? -2.480 -18.928 3.459 1.00 49.25 182 ARG A O 1
ATOM 1384 N N . ALA A 1 183 ? -0.647 -17.656 3.396 1.00 51.78 183 ALA A N 1
ATOM 1385 C CA . ALA A 1 183 ? -0.025 -18.249 4.587 1.00 51.78 183 ALA A CA 1
ATOM 1386 C C . ALA A 1 183 ? -0.575 -17.704 5.928 1.00 51.78 183 ALA A C 1
ATOM 1388 O O . ALA A 1 183 ? -0.040 -18.031 6.983 1.00 51.78 183 ALA A O 1
ATOM 1389 N N . LYS A 1 184 ? -1.585 -16.823 5.895 1.00 48.72 184 LYS A N 1
ATOM 1390 C CA . LYS A 1 184 ? -2.237 -16.233 7.081 1.00 48.72 184 LYS A CA 1
ATOM 1391 C C . LYS A 1 184 ? -3.727 -16.599 7.212 1.00 48.72 184 LYS A C 1
ATOM 1393 O O . LYS A 1 184 ? -4.392 -16.041 8.080 1.00 48.72 184 LYS A O 1
ATOM 1398 N N . LEU A 1 185 ? -4.232 -17.477 6.345 1.00 44.84 185 LEU A N 1
ATOM 1399 C CA . LEU A 1 185 ? -5.548 -18.118 6.438 1.00 44.84 185 LEU A CA 1
ATOM 1400 C C . LEU A 1 185 ? -5.322 -19.591 6.771 1.00 44.84 185 LEU A C 1
ATOM 1402 O O . LEU A 1 185 ? -6.113 -20.122 7.571 1.00 44.84 185 LEU A O 1
#

Organism: NCBI:txid2840890

Secondary structure (DSSP, 8-state):
--HHHHHHHHHHHTTTS-HHHHHHHHHHHHHHHHHHHHHH-HHHHHHHSPPHHHHHHHHHHHTTPPPPPP----THHHHHHHHHHHHHHHHHHHHHHHHHHHHHHHHHHHHHHHHHHHHHHHHHHHHHHHHHHTTT-HHHHHHHHHHHHHHHHHHHHHHHHHTTHHHHHHHHHHHHHHHHHHTT-

pLDDT: mean 74.16, std 10.62, range [44.84, 91.56]

Radius of gyration: 41.17 Å; chains: 1; bounding box: 90×33×100 Å